Protein AF-A0A662XYK6-F1 (afdb_monomer_lite)

Foldseek 3Di:
DDDDDDDDDDDDDDDDDDDDDDDDDDDDDDDDDDDDDDDDDDDDDDDDDDDDDDDDDDDDDDPPPDPDDDDPPVVVVVVVVVVVVCQQVDPDFFDDDPPFDFDPFWFKKKKWFFKKFFQWDDCVLVVQQLAPVPDPPDPPDDPPPGWWKWKWKKKWKAQLVVRDTGTHIDIADIHTDDNVQWDWDADPPPRDTITTRGMGGRRGMDMDIGRGQGQSMKMKMWIWMFTADPVPRDGPDIDTRFIDIHSQRHPVVVPPVPPDPDPPVPPQFDKDFTAPDDPSCSSVDHPVCRNVGHTDVPIMITMHMDTDD

Structure (mmCIF, N/CA/C/O backbone):
data_AF-A0A662XYK6-F1
#
_entry.id   AF-A0A662XYK6-F1
#
loop_
_atom_site.group_PDB
_atom_site.id
_atom_site.type_symbol
_atom_site.label_atom_id
_atom_site.label_alt_id
_atom_site.label_comp_id
_atom_site.label_asym_id
_atom_site.label_entity_id
_atom_site.label_seq_id
_atom_site.pdbx_PDB_ins_code
_atom_site.Cartn_x
_atom_site.Cartn_y
_atom_site.Cartn_z
_atom_site.occupancy
_atom_site.B_iso_or_equiv
_atom_site.auth_seq_id
_atom_site.auth_comp_id
_atom_site.auth_asym_id
_atom_site.auth_atom_id
_atom_site.pdbx_PDB_model_num
ATOM 1 N N . MET A 1 1 ? 38.993 31.762 -42.362 1.00 38.59 1 MET A N 1
ATOM 2 C CA . MET A 1 1 ? 39.995 32.115 -41.329 1.00 38.59 1 MET A CA 1
ATOM 3 C C . MET A 1 1 ? 39.682 31.238 -40.122 1.00 38.59 1 MET A C 1
ATOM 5 O O . MET A 1 1 ? 38.634 31.439 -39.538 1.00 38.59 1 MET A O 1
ATOM 9 N N . VAL A 1 2 ? 40.316 30.077 -39.896 1.00 29.00 2 VAL A N 1
ATOM 10 C CA . VAL A 1 2 ? 41.714 29.859 -39.438 1.00 29.00 2 VAL A CA 1
ATOM 11 C C . VAL A 1 2 ? 42.017 30.821 -38.277 1.00 29.00 2 VAL A C 1
ATOM 13 O O . VAL A 1 2 ? 42.002 32.021 -38.507 1.00 29.00 2 VAL A O 1
ATOM 16 N N . ALA A 1 3 ? 42.184 30.378 -37.025 1.00 32.66 3 ALA A N 1
ATOM 17 C CA . ALA A 1 3 ? 43.274 29.502 -36.597 1.00 32.66 3 ALA A CA 1
ATOM 18 C C . ALA A 1 3 ? 42.970 28.590 -35.383 1.00 32.66 3 ALA A C 1
ATOM 20 O O . ALA A 1 3 ? 42.232 28.939 -34.467 1.00 32.66 3 ALA A O 1
ATOM 21 N N . ARG A 1 4 ? 43.633 27.424 -35.418 1.00 35.16 4 ARG A N 1
ATOM 22 C CA . ARG A 1 4 ? 43.926 26.465 -34.337 1.00 35.16 4 ARG A CA 1
ATOM 23 C C . ARG A 1 4 ? 45.028 26.985 -33.407 1.00 35.16 4 ARG A C 1
ATOM 25 O O . ARG A 1 4 ? 45.896 27.706 -33.886 1.00 35.16 4 ARG A O 1
ATOM 32 N N . SER A 1 5 ? 45.077 26.464 -32.175 1.00 35.66 5 SER A N 1
ATOM 33 C CA . SER A 1 5 ? 46.264 26.062 -31.369 1.00 35.66 5 SER A CA 1
ATOM 34 C C . SER A 1 5 ? 45.720 25.463 -30.049 1.00 35.66 5 SER A C 1
ATOM 36 O O . SER A 1 5 ? 44.842 26.082 -29.469 1.00 35.66 5 SER A O 1
ATOM 38 N N . GLY A 1 6 ? 46.059 24.292 -29.495 1.00 30.84 6 GLY A N 1
ATOM 39 C CA . GLY A 1 6 ? 47.106 23.299 -29.746 1.00 30.84 6 GLY A CA 1
ATOM 40 C C . GLY A 1 6 ? 48.006 23.124 -28.505 1.00 30.84 6 GLY A C 1
ATOM 41 O O . GLY A 1 6 ? 48.837 23.992 -28.294 1.00 30.84 6 GLY A O 1
ATOM 42 N N . SER A 1 7 ? 47.835 22.041 -27.718 1.00 31.70 7 SER A N 1
ATOM 43 C CA . SER A 1 7 ? 48.849 21.317 -26.886 1.00 31.70 7 SER A CA 1
ATOM 44 C C . SER A 1 7 ? 48.123 20.200 -26.088 1.00 31.70 7 SER A C 1
ATOM 46 O O . SER A 1 7 ? 47.206 20.529 -25.345 1.00 31.70 7 SER A O 1
ATOM 48 N N . LEU A 1 8 ? 48.264 18.876 -26.310 1.00 31.80 8 LEU A N 1
ATOM 49 C CA . LEU A 1 8 ? 49.386 17.937 -26.034 1.00 31.80 8 LEU A CA 1
ATOM 50 C C . LEU A 1 8 ? 49.949 18.080 -24.607 1.00 31.80 8 LEU A C 1
ATOM 52 O O . LEU A 1 8 ? 50.209 19.201 -24.193 1.00 31.80 8 LEU A O 1
ATOM 56 N N . ALA A 1 9 ? 50.308 17.066 -23.818 1.00 32.94 9 ALA A N 1
ATOM 57 C CA . ALA A 1 9 ? 50.071 15.624 -23.658 1.00 32.94 9 ALA A CA 1
ATOM 58 C C . ALA A 1 9 ? 50.922 15.256 -22.414 1.00 32.94 9 ALA A C 1
ATOM 60 O O . ALA A 1 9 ? 52.013 15.804 -22.280 1.00 32.94 9 ALA A O 1
ATOM 61 N N . SER A 1 10 ? 50.496 14.348 -21.528 1.00 32.09 10 SER A N 1
ATOM 62 C CA . SER A 1 10 ? 51.434 13.566 -20.695 1.00 32.09 10 SER A CA 1
ATOM 63 C C . SER A 1 10 ? 50.718 12.417 -19.986 1.00 32.09 10 SER A C 1
ATOM 65 O O . SER A 1 10 ? 50.076 12.592 -18.956 1.00 32.09 10 SER A O 1
ATOM 67 N N . SER A 1 11 ? 50.906 11.230 -20.544 1.00 35.84 11 SER A N 1
ATOM 68 C CA . SER A 1 11 ? 50.762 9.914 -19.927 1.00 35.84 11 SER A CA 1
ATOM 69 C C . SER A 1 11 ? 51.775 9.692 -18.797 1.00 35.84 11 SER A C 1
ATOM 71 O O . SER A 1 11 ? 52.948 10.027 -18.973 1.00 35.84 11 SER A O 1
ATOM 73 N N . ARG A 1 12 ? 51.369 9.010 -17.718 1.00 35.97 12 ARG A N 1
ATOM 74 C CA . ARG A 1 12 ? 52.208 8.034 -17.000 1.00 35.97 12 ARG A CA 1
ATOM 75 C C . ARG A 1 12 ? 51.337 6.896 -16.467 1.00 35.97 12 ARG A C 1
ATOM 77 O O . ARG A 1 12 ? 50.486 7.114 -15.612 1.00 35.97 12 ARG A O 1
ATOM 84 N N . ASP A 1 13 ? 51.596 5.721 -17.026 1.00 33.25 13 ASP A N 1
ATOM 85 C CA . ASP A 1 13 ? 51.203 4.396 -16.553 1.00 33.25 13 ASP A CA 1
ATOM 86 C C . ASP A 1 13 ? 52.031 3.938 -15.338 1.00 33.25 13 ASP A C 1
ATOM 88 O O . ASP A 1 13 ? 52.988 4.607 -14.941 1.00 33.25 13 ASP A O 1
ATOM 92 N N . VAL A 1 14 ? 51.664 2.730 -14.878 1.00 34.91 14 VAL A N 1
ATOM 93 C CA . VAL A 1 14 ? 52.258 1.778 -13.914 1.00 34.91 14 VAL A CA 1
ATOM 94 C C . VAL A 1 14 ? 52.096 2.129 -12.427 1.00 34.91 14 VAL A C 1
ATOM 96 O O . VAL A 1 14 ? 52.635 3.101 -11.920 1.00 34.91 14 VAL A O 1
ATOM 99 N N . SER A 1 15 ? 51.399 1.316 -11.622 1.00 32.88 15 SER A N 1
ATOM 100 C CA . SER A 1 15 ? 51.735 -0.098 -11.411 1.00 32.88 15 SER A CA 1
ATOM 101 C C . SER A 1 15 ? 50.551 -0.956 -10.948 1.00 32.88 15 SER A C 1
ATOM 103 O O . SER A 1 15 ? 49.748 -0.564 -10.107 1.00 32.88 15 SER A O 1
ATOM 105 N N . SER A 1 16 ? 50.545 -2.164 -11.494 1.00 32.50 16 SER A N 1
ATOM 106 C CA . SER A 1 16 ? 49.884 -3.398 -11.083 1.00 32.50 16 SER A CA 1
ATOM 107 C C . SER A 1 16 ? 50.145 -3.808 -9.630 1.00 32.50 16 SER A C 1
ATOM 109 O O . SER A 1 16 ? 51.297 -3.801 -9.199 1.00 32.50 16 SER A O 1
ATOM 111 N N . LEU A 1 17 ? 49.112 -4.320 -8.957 1.00 31.98 17 LEU A N 1
ATOM 112 C CA . LEU A 1 17 ? 49.239 -5.389 -7.964 1.00 31.98 17 LEU A CA 1
ATOM 113 C C . LEU A 1 17 ? 48.109 -6.397 -8.192 1.00 31.98 17 LEU A C 1
ATOM 115 O O . LEU A 1 17 ? 46.945 -6.133 -7.899 1.00 31.98 17 LEU A O 1
ATOM 119 N N . SER A 1 18 ? 48.492 -7.532 -8.766 1.00 33.62 18 SER A N 1
ATOM 120 C CA . SER A 1 18 ? 47.781 -8.796 -8.641 1.00 33.62 18 SER A CA 1
ATOM 121 C C . SER A 1 18 ? 48.236 -9.439 -7.337 1.00 33.62 18 SER A C 1
ATOM 123 O O . SER A 1 18 ? 49.438 -9.465 -7.095 1.00 33.62 18 SER A O 1
ATOM 125 N N . ASP A 1 19 ? 47.314 -10.001 -6.562 1.00 31.91 19 ASP A N 1
ATOM 126 C CA . ASP A 1 19 ? 47.591 -11.225 -5.816 1.00 31.91 19 ASP A CA 1
ATOM 127 C C . ASP A 1 19 ? 46.314 -12.065 -5.692 1.00 31.91 19 ASP A C 1
ATOM 129 O O . ASP A 1 19 ? 45.233 -11.582 -5.349 1.00 31.91 19 ASP A O 1
ATOM 133 N N . SER A 1 20 ? 46.502 -13.323 -6.080 1.00 36.28 20 SER A N 1
ATOM 134 C CA . SER A 1 20 ? 45.649 -14.505 -5.958 1.00 36.28 20 SER A CA 1
ATOM 135 C C . SER A 1 20 ? 45.378 -14.810 -4.470 1.00 36.28 20 SER A C 1
ATOM 137 O O . SER A 1 20 ? 46.098 -14.330 -3.607 1.00 36.28 20 SER A O 1
ATOM 139 N N . GLU A 1 21 ? 44.325 -15.509 -4.051 1.00 31.98 21 GLU A N 1
ATOM 140 C CA . GLU A 1 21 ? 44.115 -16.967 -4.098 1.00 31.98 21 GLU A CA 1
ATOM 141 C C . GLU A 1 21 ? 42.652 -17.202 -3.647 1.00 31.98 21 GLU A C 1
ATOM 143 O O . GLU A 1 21 ? 42.199 -16.634 -2.657 1.00 31.98 21 GLU A O 1
ATOM 148 N N . SER A 1 22 ? 41.774 -17.779 -4.470 1.00 33.75 22 SER A N 1
ATOM 149 C CA . SER A 1 22 ? 41.389 -19.201 -4.462 1.00 33.75 22 SER A CA 1
ATOM 150 C C . SER A 1 22 ? 41.177 -19.820 -3.076 1.00 33.75 22 SER A C 1
ATOM 152 O O . SER A 1 22 ? 42.138 -20.260 -2.458 1.00 33.75 22 SER A O 1
ATOM 154 N N . ASP A 1 23 ? 39.909 -20.008 -2.683 1.00 32.50 23 ASP A N 1
ATOM 155 C CA . ASP A 1 23 ? 39.541 -21.229 -1.966 1.00 32.50 23 ASP A CA 1
ATOM 156 C C . ASP A 1 23 ? 38.095 -21.703 -2.233 1.00 32.50 23 ASP A C 1
ATOM 158 O O . ASP A 1 23 ? 37.106 -21.028 -1.952 1.00 32.50 23 ASP A O 1
ATOM 162 N N . SER A 1 24 ? 38.056 -22.876 -2.870 1.00 39.97 24 SER A N 1
ATOM 163 C CA . SER A 1 24 ? 37.162 -24.027 -2.687 1.00 39.97 24 SER A CA 1
ATOM 164 C C . SER A 1 24 ? 35.639 -23.845 -2.505 1.00 39.97 24 SER A C 1
ATOM 166 O O . SER A 1 24 ? 35.095 -23.598 -1.432 1.00 39.97 24 SER A O 1
ATOM 168 N N . ALA A 1 25 ? 34.926 -24.184 -3.584 1.00 34.78 25 ALA A N 1
ATOM 169 C CA . ALA A 1 25 ? 33.541 -24.640 -3.575 1.00 34.78 25 ALA A CA 1
ATOM 170 C C . ALA A 1 25 ? 33.432 -26.103 -3.107 1.00 34.78 25 ALA A C 1
ATOM 172 O O . ALA A 1 25 ? 34.216 -26.934 -3.557 1.00 34.78 25 ALA A O 1
ATOM 173 N N . SER A 1 26 ? 32.394 -26.430 -2.326 1.00 36.69 26 SER A N 1
ATOM 174 C CA . SER A 1 26 ? 31.600 -27.664 -2.491 1.00 36.69 26 SER A CA 1
ATOM 175 C C . SER A 1 26 ? 30.488 -27.770 -1.439 1.00 36.69 26 SER A C 1
ATOM 177 O O . SER A 1 26 ? 30.754 -28.043 -0.271 1.00 36.69 26 SER A O 1
ATOM 179 N N . ALA A 1 27 ? 29.232 -27.639 -1.866 1.00 36.91 27 ALA A N 1
ATOM 180 C CA . ALA A 1 27 ? 28.090 -28.262 -1.200 1.00 36.91 27 ALA A CA 1
ATOM 181 C C . ALA A 1 27 ? 27.115 -28.729 -2.286 1.00 36.91 27 ALA A C 1
ATOM 183 O O . ALA A 1 27 ? 26.365 -27.943 -2.861 1.00 36.91 27 ALA A O 1
ATOM 184 N N . SER A 1 28 ? 27.201 -30.013 -2.619 1.00 37.34 28 SER A N 1
ATOM 185 C CA . SER A 1 28 ? 26.368 -30.677 -3.612 1.00 37.34 28 SER A CA 1
ATOM 186 C C . SER A 1 28 ? 25.136 -31.320 -2.969 1.00 37.34 28 SER A C 1
ATOM 188 O O . SER A 1 28 ? 25.237 -32.026 -1.970 1.00 37.34 28 SER A O 1
ATOM 190 N N . SER A 1 29 ? 23.996 -31.092 -3.627 1.00 36.84 29 SER A N 1
ATOM 191 C CA . SER A 1 29 ? 22.907 -32.042 -3.904 1.00 36.84 29 SER A CA 1
ATOM 192 C C . SER A 1 29 ? 22.303 -32.860 -2.752 1.00 36.84 29 SER A C 1
ATOM 194 O O . SER A 1 29 ? 22.835 -33.896 -2.357 1.00 36.84 29 SER A O 1
ATOM 196 N N . ALA A 1 30 ? 21.076 -32.499 -2.369 1.00 33.75 30 ALA A N 1
ATOM 197 C CA . ALA A 1 30 ? 20.084 -33.457 -1.889 1.00 33.75 30 ALA A CA 1
ATOM 198 C C . ALA A 1 30 ? 19.216 -33.891 -3.081 1.00 33.75 30 ALA A C 1
ATOM 200 O O . ALA A 1 30 ? 18.376 -33.128 -3.556 1.00 33.75 30 ALA A O 1
ATOM 201 N N . SER A 1 31 ? 19.448 -35.102 -3.585 1.00 37.16 31 SER A N 1
ATOM 202 C CA . SER A 1 31 ? 18.553 -35.795 -4.509 1.00 37.16 31 SER A CA 1
ATOM 203 C C . SER A 1 31 ? 17.652 -36.745 -3.721 1.00 37.16 31 SER A C 1
ATOM 205 O O . SER A 1 31 ? 18.101 -37.529 -2.886 1.00 37.16 31 SER A O 1
ATOM 207 N N . SER A 1 32 ? 16.354 -36.641 -3.978 1.00 37.81 32 SER A N 1
ATOM 208 C CA . SER A 1 32 ? 15.304 -37.519 -3.480 1.00 37.81 32 SER A CA 1
ATOM 209 C C . SER A 1 32 ? 14.980 -38.581 -4.532 1.00 37.81 32 SER A C 1
ATOM 211 O O . SER A 1 32 ? 14.781 -38.273 -5.704 1.00 37.81 32 SER A O 1
ATOM 213 N N . SER A 1 33 ? 14.929 -39.848 -4.127 1.00 36.22 33 SER A N 1
ATOM 214 C CA . SER A 1 33 ? 14.146 -40.910 -4.782 1.00 36.22 33 SER A CA 1
ATOM 215 C C . SER A 1 33 ? 14.249 -42.206 -3.976 1.00 36.22 33 SER A C 1
ATOM 217 O O . SER A 1 33 ? 15.307 -42.532 -3.448 1.00 36.22 33 SER A O 1
ATOM 219 N N . GLY A 1 34 ? 13.137 -42.940 -3.891 1.00 32.38 34 GLY A N 1
ATOM 220 C CA . GLY A 1 34 ? 13.105 -44.302 -3.354 1.00 32.38 34 GLY A CA 1
ATOM 221 C C . GLY A 1 34 ? 11.877 -44.591 -2.501 1.00 32.38 34 GLY A C 1
ATOM 222 O O . GLY A 1 34 ? 11.923 -44.477 -1.281 1.00 32.38 34 GLY A O 1
ATOM 223 N N . ALA A 1 35 ? 10.781 -44.959 -3.161 1.00 35.31 35 ALA A N 1
ATOM 224 C CA . ALA A 1 35 ? 9.653 -45.653 -2.552 1.00 35.31 35 ALA A CA 1
ATOM 225 C C . ALA A 1 35 ? 10.066 -47.069 -2.097 1.00 35.31 35 ALA A C 1
ATOM 227 O O . ALA A 1 35 ? 10.962 -47.647 -2.701 1.00 35.31 35 ALA A O 1
ATOM 228 N N . GLU A 1 36 ? 9.402 -47.632 -1.082 1.00 35.34 36 GLU A N 1
ATOM 229 C CA . GLU A 1 36 ? 8.596 -48.862 -1.203 1.00 35.34 36 GLU A CA 1
ATOM 230 C C . GLU A 1 36 ? 7.991 -49.320 0.140 1.00 35.34 36 GLU A C 1
ATOM 232 O O . GLU A 1 36 ? 8.399 -48.933 1.233 1.00 35.34 36 GLU A O 1
ATOM 237 N N . LEU A 1 37 ? 6.922 -50.097 -0.018 1.00 37.06 37 LEU A N 1
ATOM 238 C CA . LEU A 1 37 ? 5.942 -50.601 0.938 1.00 37.06 37 LEU A CA 1
ATOM 239 C C . LEU A 1 37 ? 6.512 -51.659 1.899 1.00 37.06 37 LEU A C 1
ATOM 241 O O . LEU A 1 37 ? 7.337 -52.467 1.487 1.00 37.06 37 LEU A O 1
ATOM 245 N N . SER A 1 38 ? 5.949 -51.772 3.112 1.00 34.31 38 SER A N 1
ATOM 246 C CA . SER A 1 38 ? 5.386 -53.042 3.623 1.00 34.31 38 SER A CA 1
ATOM 247 C C . SER A 1 38 ? 4.743 -52.920 5.011 1.00 34.31 38 SER A C 1
ATOM 249 O O . SER A 1 38 ? 5.210 -52.227 5.909 1.00 34.31 38 SER A O 1
ATOM 251 N N . SER A 1 39 ? 3.635 -53.643 5.128 1.00 34.16 39 SER A N 1
ATOM 252 C CA . SER A 1 39 ? 2.773 -53.939 6.272 1.00 34.16 39 SER A CA 1
ATOM 253 C C . SER A 1 39 ? 3.437 -54.733 7.404 1.00 34.16 39 SER A C 1
ATOM 255 O O . SER A 1 39 ? 4.317 -55.546 7.140 1.00 34.16 39 SER A O 1
ATOM 257 N N . GLY A 1 40 ? 2.884 -54.644 8.621 1.00 29.61 40 GLY A N 1
ATOM 258 C CA . GLY A 1 40 ? 3.052 -55.689 9.640 1.00 29.61 40 GLY A CA 1
ATOM 259 C C . GLY A 1 40 ? 2.777 -55.232 11.071 1.00 29.61 40 GLY A C 1
ATOM 260 O O . GLY A 1 40 ? 3.566 -54.501 11.656 1.00 29.61 40 GLY A O 1
ATOM 261 N N . SER A 1 41 ? 1.649 -55.675 11.619 1.00 36.12 41 SER A N 1
ATOM 262 C CA . SER A 1 41 ? 1.242 -55.596 13.023 1.00 36.12 41 SER A CA 1
ATOM 263 C C . SER A 1 41 ? 2.140 -56.429 13.948 1.00 36.12 41 SER A C 1
ATOM 265 O O . SER A 1 41 ? 2.579 -57.500 13.550 1.00 36.12 41 SER A O 1
ATOM 267 N N . ASP A 1 42 ? 2.370 -55.965 15.184 1.00 32.19 42 ASP A N 1
ATOM 268 C CA . ASP A 1 42 ? 1.996 -56.690 16.416 1.00 32.19 42 ASP A CA 1
ATOM 269 C C . ASP A 1 42 ? 2.533 -56.009 17.695 1.00 32.19 42 ASP A C 1
ATOM 271 O O . ASP A 1 42 ? 3.681 -55.588 17.804 1.00 32.19 42 ASP A O 1
ATOM 275 N N . SER A 1 43 ? 1.645 -55.906 18.685 1.00 39.09 43 SER A N 1
ATOM 276 C CA . SER A 1 43 ? 1.910 -55.693 20.122 1.00 39.09 43 SER A CA 1
ATOM 277 C C . SER A 1 43 ? 1.947 -57.077 20.811 1.00 39.09 43 SER A C 1
ATOM 279 O O . SER A 1 43 ? 1.337 -57.980 20.238 1.00 39.09 43 SER A O 1
ATOM 281 N N . PRO A 1 44 ? 2.531 -57.308 22.021 1.00 46.47 44 PRO A N 1
ATOM 282 C CA . PRO A 1 44 ? 2.358 -56.477 23.226 1.00 46.47 44 PRO A CA 1
ATOM 283 C C . PRO A 1 44 ? 3.538 -56.410 24.246 1.00 46.47 44 PRO A C 1
ATOM 285 O O . PRO A 1 44 ? 4.585 -57.031 24.104 1.00 46.47 44 PRO A O 1
ATOM 288 N N . ALA A 1 45 ? 3.314 -55.603 25.297 1.00 36.94 45 ALA A N 1
ATOM 289 C CA . ALA A 1 45 ? 4.108 -55.304 26.515 1.00 36.94 45 ALA A CA 1
ATOM 290 C C . ALA A 1 45 ? 4.388 -56.549 27.432 1.00 36.94 45 ALA A C 1
ATOM 292 O O . ALA A 1 45 ? 3.909 -57.617 27.056 1.00 36.94 45 ALA A O 1
ATOM 293 N N . PRO A 1 46 ? 5.021 -56.497 28.656 1.00 52.84 46 PRO A N 1
ATOM 294 C CA . PRO A 1 46 ? 5.288 -55.343 29.552 1.00 52.84 46 PRO A CA 1
ATOM 295 C C . PRO A 1 46 ? 6.551 -55.377 30.490 1.00 52.84 46 PRO A C 1
ATOM 297 O O . PRO A 1 46 ? 7.323 -56.328 30.527 1.00 52.84 46 PRO A O 1
ATOM 300 N N . ARG A 1 47 ? 6.620 -54.360 31.385 1.00 35.59 47 ARG A N 1
ATOM 301 C CA . ARG A 1 47 ? 7.191 -54.320 32.770 1.00 35.59 47 ARG A CA 1
ATOM 302 C C . ARG A 1 47 ? 8.716 -54.128 32.986 1.00 35.59 47 ARG A C 1
ATOM 304 O O . ARG A 1 47 ? 9.484 -55.064 32.829 1.00 35.59 47 ARG A O 1
ATOM 311 N N . ARG A 1 48 ? 9.107 -53.030 33.672 1.00 37.25 48 ARG A N 1
ATOM 312 C CA . ARG A 1 48 ? 9.494 -53.005 35.117 1.00 37.25 48 ARG A CA 1
ATOM 313 C C . ARG A 1 48 ? 9.939 -51.614 35.621 1.00 37.25 48 ARG A C 1
ATOM 315 O O . ARG A 1 48 ? 10.655 -50.880 34.958 1.00 37.25 48 ARG A O 1
ATOM 322 N N . LEU A 1 49 ? 9.519 -51.324 36.854 1.00 43.66 49 LEU A N 1
ATOM 323 C CA . LEU A 1 49 ? 9.881 -50.201 37.729 1.00 43.66 49 LEU A CA 1
ATOM 324 C C . LEU A 1 49 ? 11.310 -50.331 38.293 1.00 43.66 49 LEU A C 1
ATOM 326 O O . LEU A 1 49 ? 11.675 -51.434 38.702 1.00 43.66 49 LEU A O 1
ATOM 330 N N . ARG A 1 50 ? 12.021 -49.209 38.516 1.00 41.25 50 ARG A N 1
ATOM 331 C CA . ARG A 1 50 ? 12.639 -48.889 39.828 1.00 41.25 50 ARG A CA 1
ATOM 332 C C . ARG A 1 50 ? 13.224 -47.471 39.915 1.00 41.25 50 ARG A C 1
ATOM 334 O O . ARG A 1 50 ? 13.861 -46.975 38.999 1.00 41.25 50 ARG A O 1
ATOM 341 N N . ALA A 1 51 ? 12.995 -46.873 41.081 1.00 36.81 51 ALA A N 1
ATOM 342 C CA . ALA A 1 51 ? 13.421 -45.557 41.549 1.00 36.81 51 ALA A CA 1
ATOM 343 C C . ALA A 1 51 ? 14.877 -45.515 42.056 1.00 36.81 51 ALA A C 1
ATOM 345 O O . ALA A 1 51 ? 15.363 -46.548 42.516 1.00 36.81 51 ALA A O 1
ATOM 346 N N . ARG A 1 52 ? 15.492 -44.313 42.117 1.00 38.00 52 ARG A N 1
ATOM 347 C CA . ARG A 1 52 ? 16.043 -43.685 43.354 1.00 38.00 52 ARG A CA 1
ATOM 348 C C . ARG A 1 52 ? 16.918 -42.429 43.111 1.00 38.00 52 ARG A C 1
ATOM 350 O O . ARG A 1 52 ? 17.965 -42.507 42.490 1.00 38.00 52 ARG A O 1
ATOM 357 N N . SER A 1 53 ? 16.452 -41.309 43.677 1.00 35.25 53 SER A N 1
ATOM 358 C CA . SER A 1 53 ? 17.125 -40.315 44.554 1.00 35.25 53 SER A CA 1
ATOM 359 C C . SER A 1 53 ? 18.595 -39.855 44.358 1.00 35.25 53 SER A C 1
ATOM 361 O O . SER A 1 53 ? 19.523 -40.654 44.369 1.00 35.25 53 SER A O 1
ATOM 363 N N . ALA A 1 54 ? 18.731 -38.514 44.368 1.00 42.00 54 ALA A N 1
ATOM 364 C CA . ALA A 1 54 ? 19.884 -37.579 44.420 1.00 42.00 54 ALA A CA 1
ATOM 365 C C . ALA A 1 54 ? 20.962 -37.837 45.523 1.00 42.00 54 ALA A C 1
ATOM 367 O O . ALA A 1 54 ? 20.684 -38.652 46.405 1.00 42.00 54 ALA A O 1
ATOM 368 N N . PRO A 1 55 ? 22.150 -37.150 45.559 1.00 46.94 55 PRO A N 1
ATOM 369 C CA . PRO A 1 55 ? 22.256 -35.713 45.925 1.00 46.94 55 PRO A CA 1
ATOM 370 C C . PRO A 1 55 ? 23.420 -34.854 45.324 1.00 46.94 55 PRO A C 1
ATOM 372 O O . PRO A 1 55 ? 24.499 -35.329 44.993 1.00 46.94 55 PRO A O 1
ATOM 375 N N . ARG A 1 56 ? 23.165 -33.532 45.282 1.00 45.44 56 ARG A N 1
ATOM 376 C CA . ARG A 1 56 ? 24.033 -32.338 45.498 1.00 45.44 56 ARG A CA 1
ATOM 377 C C . ARG A 1 56 ? 25.574 -32.449 45.389 1.00 45.44 56 ARG A C 1
ATOM 379 O O . ARG A 1 56 ? 26.213 -33.057 46.242 1.00 45.44 56 ARG A O 1
ATOM 386 N N . ARG A 1 57 ? 26.166 -31.591 44.537 1.00 40.91 57 ARG A N 1
ATOM 387 C CA . ARG A 1 57 ? 27.433 -30.866 44.809 1.00 40.91 57 ARG A CA 1
ATOM 388 C C . ARG A 1 57 ? 27.583 -29.607 43.930 1.00 40.91 57 ARG A C 1
ATOM 390 O O . ARG A 1 57 ? 27.883 -29.692 42.749 1.00 40.91 57 ARG A O 1
ATOM 397 N N . THR A 1 58 ? 27.399 -28.431 44.531 1.00 46.88 58 THR A N 1
ATOM 398 C CA . THR A 1 58 ? 28.041 -27.163 44.121 1.00 46.88 58 THR A CA 1
ATOM 399 C C . THR A 1 58 ? 29.508 -27.207 44.566 1.00 46.88 58 THR A C 1
ATOM 401 O O . THR A 1 58 ? 29.760 -27.736 45.653 1.00 46.88 58 THR A O 1
ATOM 404 N N . PRO A 1 59 ? 30.480 -26.657 43.812 1.00 43.38 59 PRO A N 1
ATOM 405 C CA . PRO A 1 59 ? 30.797 -25.239 44.011 1.00 43.38 59 PRO A CA 1
ATOM 406 C C . PRO A 1 59 ? 31.375 -24.505 42.782 1.00 43.38 59 PRO A C 1
ATOM 408 O O . PRO A 1 59 ? 31.829 -25.101 41.812 1.00 43.38 59 PRO A O 1
ATOM 411 N N . ARG A 1 60 ? 31.502 -23.186 42.978 1.00 38.56 60 ARG A N 1
ATOM 412 C CA . ARG A 1 60 ? 32.609 -22.318 42.536 1.00 38.56 60 ARG A CA 1
ATOM 413 C C . ARG A 1 60 ? 32.240 -21.275 41.476 1.00 38.56 60 ARG A C 1
ATOM 415 O O . ARG A 1 60 ? 32.331 -21.484 40.273 1.00 38.56 60 ARG A O 1
ATOM 422 N N . ARG A 1 61 ? 31.913 -20.091 42.014 1.00 47.53 61 ARG A N 1
ATOM 423 C CA . ARG A 1 61 ? 32.059 -18.772 41.390 1.00 47.53 61 ARG A CA 1
ATOM 424 C C . ARG A 1 61 ? 33.291 -18.733 40.479 1.00 47.53 61 ARG A C 1
ATOM 426 O O . ARG A 1 61 ? 34.420 -18.831 40.961 1.00 47.53 61 ARG A O 1
ATOM 433 N N . ARG A 1 62 ? 33.063 -18.487 39.194 1.00 41.34 62 ARG A N 1
ATOM 434 C CA . ARG A 1 62 ? 33.963 -17.688 38.367 1.00 41.34 62 ARG A CA 1
ATOM 435 C C . ARG A 1 62 ? 33.181 -16.450 37.965 1.00 41.34 62 ARG A C 1
ATOM 437 O O . ARG A 1 62 ? 32.095 -16.564 37.407 1.00 41.34 62 ARG A O 1
ATOM 444 N N . ASN A 1 63 ? 33.731 -15.291 38.307 1.00 47.09 63 ASN A N 1
ATOM 445 C CA . ASN A 1 63 ? 33.344 -14.017 37.727 1.00 47.09 63 ASN A CA 1
ATOM 446 C C . ASN A 1 63 ? 33.609 -14.123 36.221 1.00 47.09 63 ASN A C 1
ATOM 448 O O . ASN A 1 63 ? 34.741 -13.944 35.779 1.00 47.09 63 ASN A O 1
ATOM 452 N N . ALA A 1 64 ? 32.593 -14.507 35.453 1.00 39.34 64 ALA A N 1
ATOM 453 C CA . ALA A 1 64 ? 32.592 -14.307 34.018 1.00 39.34 64 ALA A CA 1
ATOM 454 C C . ALA A 1 64 ? 32.121 -12.871 33.808 1.00 39.34 64 ALA A C 1
ATOM 456 O O . ALA A 1 64 ? 30.963 -12.538 34.059 1.00 39.34 64 ALA A O 1
ATOM 457 N N . LEU A 1 65 ? 33.083 -12.024 33.460 1.00 44.28 65 LEU A N 1
ATOM 458 C CA . LEU A 1 65 ? 32.864 -10.695 32.916 1.00 44.28 65 LEU A CA 1
ATOM 459 C C . LEU A 1 65 ? 31.721 -10.774 31.900 1.00 44.28 65 LEU A C 1
ATOM 461 O O . LEU A 1 65 ? 31.770 -11.580 30.970 1.00 44.28 65 LEU A O 1
ATOM 465 N N . LEU A 1 66 ? 30.683 -9.974 32.136 1.00 44.62 66 LEU A N 1
ATOM 466 C CA . LEU A 1 66 ? 29.619 -9.735 31.172 1.00 44.62 66 LEU A CA 1
ATOM 467 C C . LEU A 1 66 ? 30.275 -9.400 29.826 1.00 44.62 66 LEU A C 1
ATOM 469 O O . LEU A 1 66 ? 31.148 -8.527 29.804 1.00 44.62 66 LEU A O 1
ATOM 473 N N . PRO A 1 67 ? 29.901 -10.063 28.718 1.00 41.69 67 PRO A N 1
ATOM 474 C CA . PRO A 1 67 ? 30.322 -9.600 27.414 1.00 41.69 67 PRO A CA 1
ATOM 475 C C . PRO A 1 67 ? 29.764 -8.191 27.233 1.00 41.69 67 PRO A C 1
ATOM 477 O O . PRO A 1 67 ? 28.557 -7.960 27.317 1.00 41.69 67 PRO A O 1
ATOM 480 N N . THR A 1 68 ? 30.689 -7.253 27.054 1.00 41.91 68 THR A N 1
ATOM 481 C CA . THR A 1 68 ? 30.456 -5.867 26.676 1.00 41.91 68 THR A CA 1
ATOM 482 C C . THR A 1 68 ? 29.379 -5.816 25.599 1.00 41.91 68 THR A C 1
ATOM 484 O O . THR A 1 68 ? 29.543 -6.377 24.515 1.00 41.91 68 THR A O 1
ATOM 487 N N . SER A 1 69 ? 28.258 -5.179 25.931 1.00 48.69 69 SER A N 1
ATOM 488 C CA . SER A 1 69 ? 27.120 -4.970 25.045 1.00 48.69 69 SER A CA 1
ATOM 489 C C . SER A 1 69 ? 27.569 -4.266 23.766 1.00 48.69 69 SER A C 1
ATOM 491 O O . SER A 1 69 ? 27.839 -3.065 23.762 1.00 48.69 69 SER A O 1
ATOM 493 N N . THR A 1 70 ? 27.637 -5.028 22.683 1.00 47.66 70 THR A N 1
ATOM 494 C CA . THR A 1 70 ? 27.588 -4.537 21.304 1.00 47.66 70 THR A CA 1
ATOM 495 C C . THR A 1 70 ? 26.113 -4.334 20.912 1.00 47.66 70 THR A C 1
ATOM 497 O O . THR A 1 70 ? 25.223 -4.924 21.532 1.00 47.66 70 THR A O 1
ATOM 500 N N . PRO A 1 71 ? 25.797 -3.416 19.984 1.00 44.72 71 PRO A N 1
ATOM 501 C CA . PRO A 1 71 ? 24.514 -2.714 19.982 1.00 44.72 71 PRO A CA 1
ATOM 502 C C . PRO A 1 71 ? 23.344 -3.606 19.533 1.00 44.72 71 PRO A C 1
ATOM 504 O O . PRO A 1 71 ? 23.312 -4.086 18.405 1.00 44.72 71 PRO A O 1
ATOM 507 N N . LEU A 1 72 ? 22.325 -3.741 20.392 1.00 50.50 72 LEU A N 1
ATOM 508 C CA . LEU A 1 72 ? 21.043 -4.439 20.160 1.00 50.50 72 LEU A CA 1
ATOM 509 C C . LEU A 1 72 ? 20.144 -3.827 19.058 1.00 50.50 72 LEU A C 1
ATOM 511 O O . LEU A 1 72 ? 18.992 -4.229 18.903 1.00 50.50 72 LEU A O 1
ATOM 515 N N . SER A 1 73 ? 20.627 -2.841 18.303 1.00 54.34 73 SER A N 1
ATOM 516 C CA . SER A 1 73 ? 19.774 -2.024 17.432 1.00 54.34 73 SER A CA 1
ATOM 517 C C . SER A 1 73 ? 19.276 -2.785 16.191 1.00 54.34 73 SER A C 1
ATOM 519 O O . SER A 1 73 ? 18.112 -2.680 15.812 1.00 54.34 73 SER A O 1
ATOM 521 N N . THR A 1 74 ? 20.106 -3.646 15.594 1.00 54.78 74 THR A N 1
ATOM 522 C CA . THR A 1 74 ? 19.765 -4.316 14.324 1.00 54.78 74 THR A CA 1
ATOM 523 C C . THR A 1 74 ? 18.905 -5.575 14.489 1.00 54.78 74 THR A C 1
ATOM 525 O O . THR A 1 74 ? 18.193 -5.959 13.556 1.00 54.78 74 THR A O 1
ATOM 528 N N . SER A 1 75 ? 18.918 -6.221 15.664 1.00 62.31 75 SER A N 1
ATOM 529 C CA . SER A 1 75 ? 18.200 -7.487 15.904 1.00 62.31 75 SER A CA 1
ATOM 530 C C . SER A 1 75 ? 16.693 -7.295 16.099 1.00 62.31 75 SER A C 1
ATOM 532 O O . SER A 1 75 ? 15.888 -8.103 15.630 1.00 62.31 75 SER A O 1
ATOM 534 N N . LEU A 1 76 ? 16.288 -6.196 16.742 1.00 68.38 76 LEU A N 1
ATOM 535 C CA . LEU A 1 76 ? 14.877 -5.837 16.888 1.00 68.38 76 LEU A CA 1
ATOM 536 C C . LEU A 1 76 ? 14.275 -5.401 15.553 1.00 68.38 76 LEU A C 1
ATOM 538 O O . LEU A 1 76 ? 13.158 -5.803 15.232 1.00 68.38 76 LEU A O 1
ATOM 542 N N . TRP A 1 77 ? 15.034 -4.644 14.758 1.00 65.25 77 TRP A N 1
ATOM 543 C CA . TRP A 1 77 ? 14.630 -4.217 13.421 1.00 65.25 77 TRP A CA 1
ATOM 544 C C . TRP A 1 77 ? 14.374 -5.405 12.491 1.00 65.25 77 TRP A C 1
ATOM 546 O O . TRP A 1 77 ? 13.273 -5.569 11.977 1.00 65.25 77 TRP A O 1
ATOM 556 N N . THR A 1 78 ? 15.347 -6.309 12.363 1.00 71.19 78 THR A N 1
ATOM 557 C CA . THR A 1 78 ? 15.198 -7.526 11.545 1.00 71.19 78 THR A CA 1
ATOM 558 C C . THR A 1 78 ? 14.071 -8.442 12.028 1.00 71.19 78 THR A C 1
ATOM 560 O O . THR A 1 78 ? 13.439 -9.123 11.221 1.00 71.19 78 THR A O 1
ATOM 563 N N . THR A 1 79 ? 13.774 -8.453 13.329 1.00 76.94 79 THR A N 1
ATOM 564 C CA . THR A 1 79 ? 12.626 -9.194 13.871 1.00 76.94 79 THR A CA 1
ATOM 565 C C . THR A 1 79 ? 11.296 -8.546 13.482 1.00 76.94 79 THR A C 1
ATOM 567 O O . THR A 1 79 ? 10.386 -9.254 13.052 1.00 76.94 79 THR A O 1
ATOM 570 N N . ARG A 1 80 ? 11.177 -7.217 13.593 1.00 79.44 80 ARG A N 1
ATOM 571 C CA . ARG A 1 80 ? 9.981 -6.468 13.169 1.00 79.44 80 ARG A CA 1
ATOM 572 C C . ARG A 1 80 ? 9.738 -6.601 11.671 1.00 79.44 80 ARG A C 1
ATOM 574 O O . ARG A 1 80 ? 8.605 -6.817 11.258 1.00 79.44 80 ARG A O 1
ATOM 581 N N . GLU A 1 81 ? 10.805 -6.583 10.883 1.00 72.69 81 GLU A N 1
ATOM 582 C CA . GLU A 1 81 ? 10.755 -6.770 9.436 1.00 72.69 81 GLU A CA 1
ATOM 583 C C . GLU A 1 81 ? 10.149 -8.125 9.062 1.00 72.69 81 GLU A C 1
ATOM 585 O O . GLU A 1 81 ? 9.164 -8.207 8.330 1.00 72.69 81 GLU A O 1
ATOM 590 N N . LYS A 1 82 ? 10.660 -9.201 9.670 1.00 78.31 82 LYS A N 1
ATOM 591 C CA . LYS A 1 82 ? 10.098 -10.546 9.494 1.00 78.31 82 LYS A CA 1
ATOM 592 C C . LYS A 1 82 ? 8.640 -10.626 9.940 1.00 78.31 82 LYS A C 1
ATOM 594 O O . LYS A 1 82 ? 7.864 -11.371 9.350 1.00 78.31 82 LYS A O 1
ATOM 599 N N . GLN A 1 83 ? 8.261 -9.893 10.985 1.00 74.75 83 GLN A N 1
ATOM 600 C CA . GLN A 1 83 ? 6.875 -9.840 11.449 1.00 74.75 83 GLN A CA 1
ATOM 601 C C . GLN A 1 83 ? 5.962 -9.106 10.468 1.00 74.75 83 GLN A C 1
ATOM 603 O O . GLN A 1 83 ? 4.839 -9.557 10.269 1.00 74.75 83 GLN A O 1
ATOM 608 N N . PHE A 1 84 ? 6.425 -8.022 9.846 1.00 76.38 84 PHE A N 1
ATOM 609 C CA . PHE A 1 84 ? 5.654 -7.289 8.846 1.00 76.38 84 PHE A CA 1
ATOM 610 C C . PHE A 1 84 ? 5.479 -8.083 7.556 1.00 76.38 84 PHE A C 1
ATOM 612 O O . PHE A 1 84 ? 4.359 -8.197 7.066 1.00 76.38 84 PHE A O 1
ATOM 619 N N . GLU A 1 85 ? 6.539 -8.720 7.061 1.00 79.69 85 GLU A N 1
ATOM 620 C CA . GLU A 1 85 ? 6.420 -9.593 5.891 1.00 79.69 85 GLU A CA 1
ATOM 621 C C . GLU A 1 85 ? 5.524 -10.799 6.185 1.00 79.69 85 GLU A C 1
ATOM 623 O O . GLU A 1 85 ? 4.638 -11.132 5.398 1.00 79.69 85 GLU A O 1
ATOM 628 N N . LYS A 1 86 ? 5.650 -11.395 7.379 1.00 75.06 86 LYS A N 1
ATOM 629 C CA . LYS A 1 86 ? 4.716 -12.432 7.826 1.00 75.06 86 LYS A CA 1
ATOM 630 C C . LYS A 1 86 ? 3.286 -11.908 7.890 1.00 75.06 86 LYS A C 1
ATOM 632 O O . LYS A 1 86 ? 2.389 -12.632 7.496 1.00 75.06 86 LYS A O 1
ATOM 637 N N . PHE A 1 87 ? 3.062 -10.693 8.382 1.00 73.94 87 PHE A N 1
ATOM 638 C CA . PHE A 1 87 ? 1.740 -10.072 8.437 1.00 73.94 87 PHE A CA 1
ATOM 639 C C . PHE A 1 87 ? 1.131 -9.894 7.039 1.00 73.94 87 PHE A C 1
ATOM 641 O O . PHE A 1 87 ? -0.011 -10.293 6.846 1.00 73.94 87 PHE A O 1
ATOM 648 N N . ARG A 1 88 ? 1.901 -9.410 6.054 1.00 77.62 88 ARG A N 1
ATOM 649 C CA . ARG A 1 88 ? 1.438 -9.266 4.660 1.00 77.62 88 ARG A CA 1
ATOM 650 C C . ARG A 1 88 ? 1.125 -10.599 3.993 1.00 77.62 88 ARG A C 1
ATOM 652 O O . ARG A 1 88 ? 0.156 -10.697 3.251 1.00 77.62 88 ARG A O 1
ATOM 659 N N . ALA A 1 89 ? 1.973 -11.600 4.219 1.00 72.50 89 ALA A N 1
ATOM 660 C CA . ALA A 1 89 ? 1.840 -12.919 3.605 1.00 72.50 89 ALA A CA 1
ATOM 661 C C . ALA A 1 89 ? 0.811 -13.812 4.320 1.00 72.50 89 ALA A C 1
ATOM 663 O O . ALA A 1 89 ? 0.384 -14.839 3.793 1.00 72.50 89 ALA A O 1
ATOM 664 N N . SER A 1 90 ? 0.441 -13.457 5.547 1.00 65.94 90 SER A N 1
ATOM 665 C CA . SER A 1 90 ? -0.455 -14.235 6.384 1.00 65.94 90 SER A CA 1
ATOM 666 C C . SER A 1 90 ? -1.906 -13.915 6.049 1.00 65.94 90 SER A C 1
ATOM 668 O O . SER A 1 90 ? -2.358 -12.791 6.221 1.00 65.94 90 SER A O 1
ATOM 670 N N . LEU A 1 91 ? -2.685 -14.943 5.703 1.00 64.75 91 LEU A N 1
ATOM 671 C CA . LEU A 1 91 ? -4.154 -14.863 5.667 1.00 64.75 91 LEU A CA 1
ATOM 672 C C . LEU A 1 91 ? -4.779 -14.693 7.071 1.00 64.75 91 LEU A C 1
ATOM 674 O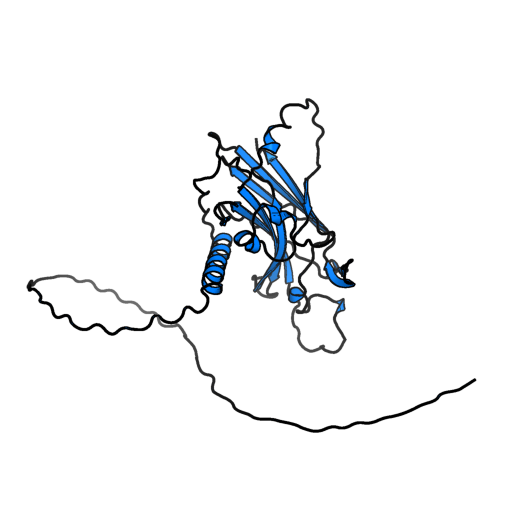 O . LEU A 1 91 ? -6.000 -14.698 7.215 1.00 64.75 91 LEU A O 1
ATOM 678 N N . LEU A 1 92 ? -3.958 -14.605 8.125 1.00 67.31 92 LEU A N 1
ATOM 679 C CA . LEU A 1 92 ? -4.401 -14.399 9.502 1.00 67.31 92 LEU A CA 1
ATOM 680 C C . LEU A 1 92 ? -4.556 -12.909 9.801 1.00 67.31 92 LEU A C 1
ATOM 682 O O . LEU A 1 92 ? -3.570 -12.168 9.801 1.00 67.31 92 LEU A O 1
ATOM 686 N N . ALA A 1 93 ? -5.775 -12.531 10.180 1.00 79.25 93 ALA A N 1
ATOM 687 C CA . ALA A 1 93 ? -6.072 -11.227 10.743 1.00 79.25 93 ALA A CA 1
ATOM 688 C C . ALA A 1 93 ? -5.386 -11.067 12.103 1.00 79.25 93 ALA A C 1
ATOM 690 O O . ALA A 1 93 ? -5.633 -11.836 13.038 1.00 79.25 93 ALA A O 1
ATOM 691 N N . LEU A 1 94 ? -4.542 -10.047 12.235 1.00 82.62 94 LEU A N 1
ATOM 692 C CA . LEU A 1 94 ? -3.973 -9.687 13.527 1.00 82.62 94 LEU A CA 1
ATOM 693 C C . LEU A 1 94 ? -5.027 -8.983 14.394 1.00 82.62 94 LEU A C 1
ATOM 695 O O . LEU A 1 94 ? -5.795 -8.160 13.887 1.00 82.62 94 LEU A O 1
ATOM 699 N N . PRO A 1 95 ? -5.069 -9.261 15.706 1.00 87.44 95 PRO A N 1
ATOM 700 C CA . PRO A 1 95 ? -6.043 -8.635 16.584 1.00 87.44 95 PRO A CA 1
ATOM 701 C C . PRO A 1 95 ? -5.795 -7.128 16.685 1.00 87.44 95 PRO A C 1
ATOM 703 O O . PRO A 1 95 ? -4.654 -6.669 16.779 1.00 87.44 95 PRO A O 1
ATOM 706 N N . VAL A 1 96 ? -6.884 -6.365 16.707 1.00 89.31 96 VAL A N 1
ATOM 707 C CA . VAL A 1 96 ? -6.856 -4.937 17.040 1.00 89.31 96 VAL A CA 1
ATOM 708 C C . VAL A 1 96 ? -6.331 -4.779 18.479 1.00 89.31 96 VAL A C 1
ATOM 710 O O . VAL A 1 96 ? -6.759 -5.542 19.350 1.00 89.31 96 VAL A O 1
ATOM 713 N N . PRO A 1 97 ? -5.435 -3.816 18.758 1.00 91.12 97 PRO A N 1
ATOM 714 C CA . PRO A 1 97 ? -4.950 -3.559 20.114 1.00 91.12 97 PRO A CA 1
ATOM 715 C C . PRO A 1 97 ? -6.075 -3.241 21.118 1.00 91.12 97 PRO A C 1
ATOM 717 O O . PRO A 1 97 ? -7.120 -2.704 20.756 1.00 91.12 97 PRO A O 1
ATOM 720 N N . ASN A 1 98 ? -5.861 -3.599 22.388 1.00 88.88 98 ASN A N 1
ATOM 721 C CA . ASN A 1 98 ? -6.887 -3.519 23.441 1.00 88.88 98 ASN A CA 1
ATOM 722 C C . ASN A 1 98 ? -7.207 -2.086 23.890 1.00 88.88 98 ASN A C 1
ATOM 724 O O . ASN A 1 98 ? -8.251 -1.851 24.484 1.00 88.88 98 ASN A O 1
ATOM 728 N N . ASP A 1 99 ? -6.287 -1.157 23.661 1.00 91.25 99 ASP A N 1
ATOM 729 C CA . ASP A 1 99 ? -6.346 0.246 24.071 1.00 91.25 99 ASP A CA 1
ATOM 730 C C . ASP A 1 99 ? -7.052 1.152 23.050 1.00 91.25 99 ASP A C 1
ATOM 732 O O . ASP A 1 99 ? -7.160 2.355 23.266 1.00 91.25 99 ASP A O 1
ATOM 736 N N . VAL A 1 100 ? -7.556 0.570 21.960 1.00 93.62 100 VAL A N 1
ATOM 737 C CA . VAL A 1 100 ? -8.239 1.277 20.875 1.00 93.62 100 VAL A CA 1
ATOM 738 C C . VAL A 1 100 ? -9.673 1.635 21.262 1.00 93.62 100 VAL A C 1
ATOM 740 O O . VAL A 1 100 ? -10.431 0.805 21.769 1.00 93.62 100 VAL A O 1
ATOM 743 N N . THR A 1 101 ? -10.076 2.859 20.936 1.00 93.25 101 THR A N 1
ATOM 744 C CA . THR A 1 101 ? -11.444 3.356 21.118 1.00 93.25 101 THR A CA 1
ATOM 745 C C . THR A 1 101 ? -12.420 2.673 20.154 1.00 93.25 101 THR A C 1
ATOM 747 O O . THR A 1 101 ? -12.215 2.663 18.935 1.00 93.25 101 THR A O 1
ATOM 750 N N . ARG A 1 102 ? -13.516 2.127 20.695 1.00 92.38 102 ARG A N 1
ATOM 751 C CA . ARG A 1 102 ? -14.524 1.352 19.955 1.00 92.38 102 ARG A CA 1
ATOM 752 C C . ARG A 1 102 ? -15.948 1.836 20.216 1.00 92.38 102 ARG A C 1
ATOM 754 O O . ARG A 1 102 ? -16.218 2.456 21.241 1.00 92.38 102 ARG A O 1
ATOM 761 N N . VAL A 1 103 ? -16.855 1.514 19.298 1.00 91.50 103 VAL A N 1
ATOM 762 C CA . VAL A 1 103 ? -18.311 1.665 19.445 1.00 91.50 103 VAL A CA 1
ATOM 763 C C . VAL A 1 103 ? -18.994 0.304 19.562 1.00 91.50 103 VAL A C 1
ATOM 765 O O . VAL A 1 103 ? -18.489 -0.693 19.064 1.00 91.50 103 VAL A O 1
ATOM 768 N N . ASP A 1 104 ? -20.187 0.257 20.153 1.00 89.31 104 ASP A N 1
ATOM 769 C CA . ASP A 1 104 ? -20.900 -1.010 20.397 1.00 89.31 104 ASP A CA 1
ATOM 770 C C . ASP A 1 104 ? -21.336 -1.743 19.118 1.00 89.31 104 ASP A C 1
ATOM 772 O O . ASP A 1 104 ? -21.547 -2.956 19.123 1.00 89.31 104 ASP A O 1
ATOM 776 N N . LYS A 1 105 ? -21.521 -1.008 18.016 1.00 89.81 105 LYS A N 1
ATOM 777 C CA . LYS A 1 105 ? -21.975 -1.556 16.734 1.00 89.81 105 LYS A CA 1
ATOM 778 C C . LYS A 1 105 ? -20.946 -1.290 15.649 1.00 89.81 105 LYS A C 1
ATOM 780 O O . LYS A 1 105 ? -20.731 -0.137 15.271 1.00 89.81 105 LYS A O 1
ATOM 785 N N . ALA A 1 106 ? -20.379 -2.369 15.115 1.00 91.00 106 ALA A N 1
ATOM 786 C CA . ALA A 1 106 ? -19.536 -2.309 13.931 1.00 91.00 106 ALA A CA 1
ATOM 787 C C . ALA A 1 106 ? -20.311 -1.735 12.734 1.00 91.00 106 ALA A C 1
ATOM 789 O O . ALA A 1 106 ? -21.509 -1.981 12.575 1.00 91.00 106 ALA A O 1
ATOM 790 N N . ARG A 1 107 ? -19.610 -0.983 11.887 1.00 89.56 107 ARG A N 1
ATOM 791 C CA . ARG A 1 107 ? -20.128 -0.422 10.635 1.00 89.56 107 ARG A CA 1
ATOM 792 C C . ARG A 1 107 ? -19.358 -0.989 9.451 1.00 89.56 107 ARG A C 1
ATOM 794 O O . ARG A 1 107 ? -18.170 -1.292 9.578 1.00 89.56 107 ARG A O 1
ATOM 801 N N . GLY A 1 108 ? -20.043 -1.140 8.322 1.00 91.00 108 GLY A N 1
ATOM 802 C CA . GLY A 1 108 ? -19.424 -1.479 7.046 1.00 91.00 108 GLY A CA 1
ATOM 803 C C . GLY A 1 108 ? -18.801 -0.253 6.400 1.00 91.00 108 GLY A C 1
ATOM 804 O O . GLY A 1 108 ? -19.334 0.850 6.501 1.00 91.00 108 GLY A O 1
ATOM 805 N N . TYR A 1 109 ? -17.681 -0.455 5.720 1.00 92.00 109 TYR A N 1
ATOM 806 C CA . TYR A 1 109 ? -16.983 0.569 4.959 1.00 92.00 109 TYR A CA 1
ATOM 807 C C . TYR A 1 109 ? -16.518 0.005 3.618 1.00 92.00 109 TYR A C 1
ATOM 809 O O . TYR A 1 109 ? -16.110 -1.154 3.519 1.00 92.00 109 TYR A O 1
ATOM 817 N N . SER A 1 110 ? -16.550 0.855 2.597 1.00 93.75 110 SER A N 1
ATOM 818 C CA . SER A 1 110 ? -15.983 0.631 1.272 1.00 93.75 110 SER A CA 1
ATOM 819 C C . SER A 1 110 ? -14.839 1.616 1.059 1.00 93.75 110 SER A C 1
ATOM 821 O O . SER A 1 110 ? -15.075 2.803 0.829 1.00 93.75 110 SER A O 1
ATOM 823 N N . LEU A 1 111 ? -13.603 1.120 1.097 1.00 95.06 111 LEU A N 1
ATOM 824 C CA . LEU A 1 111 ? -12.422 1.855 0.659 1.00 95.06 111 LEU A CA 1
ATOM 825 C C . LEU A 1 111 ? -12.206 1.609 -0.834 1.00 95.06 111 LEU A C 1
ATOM 827 O O . LEU A 1 111 ? -11.929 0.488 -1.249 1.00 95.06 111 LEU A O 1
ATOM 831 N N . HIS A 1 112 ? -12.297 2.660 -1.637 1.00 96.06 112 HIS A N 1
ATOM 832 C CA . HIS A 1 112 ? -12.031 2.644 -3.067 1.00 96.06 112 HIS A CA 1
ATOM 833 C C . HIS A 1 112 ? -10.742 3.413 -3.360 1.00 96.06 112 HIS A C 1
ATOM 835 O O . HIS A 1 112 ? -10.710 4.633 -3.265 1.00 96.06 112 HIS A O 1
ATOM 841 N N . VAL A 1 113 ? -9.676 2.707 -3.721 1.00 97.00 113 VAL A N 1
ATOM 842 C CA . VAL A 1 113 ? -8.426 3.289 -4.216 1.00 97.00 113 VAL A CA 1
ATOM 843 C C . VAL A 1 113 ? -8.554 3.466 -5.726 1.00 97.00 113 VAL A C 1
ATOM 845 O O . VAL A 1 113 ? -8.610 2.491 -6.472 1.00 97.00 113 VAL A O 1
ATOM 848 N N . MET A 1 114 ? -8.637 4.714 -6.174 1.00 96.44 114 MET A N 1
ATOM 849 C CA . MET A 1 114 ? -9.049 5.055 -7.535 1.00 96.44 114 MET A CA 1
ATOM 850 C C . MET A 1 114 ? -7.863 5.050 -8.497 1.00 96.44 114 MET A C 1
ATOM 852 O O . MET A 1 114 ? -7.848 4.296 -9.468 1.00 96.44 114 MET A O 1
ATOM 856 N N . SER A 1 115 ? -6.857 5.879 -8.227 1.00 96.94 115 SER A N 1
ATOM 857 C CA . SER A 1 115 ? -5.687 6.034 -9.090 1.00 96.94 115 SER A CA 1
ATOM 858 C C . SER A 1 115 ? -4.494 6.624 -8.344 1.00 96.94 115 SER A C 1
ATOM 860 O O . SER A 1 115 ? -4.632 7.202 -7.262 1.00 96.94 115 SER A O 1
ATOM 862 N N . ALA A 1 116 ? -3.317 6.492 -8.948 1.00 97.44 116 ALA A N 1
ATOM 863 C CA . ALA A 1 116 ? -2.101 7.178 -8.538 1.00 97.44 116 ALA A CA 1
ATOM 864 C C . ALA A 1 116 ? -1.561 8.012 -9.707 1.00 97.44 116 ALA A C 1
ATOM 866 O O . ALA A 1 116 ? -1.420 7.509 -10.821 1.00 97.44 116 ALA A O 1
ATOM 867 N N . LEU A 1 117 ? -1.268 9.284 -9.450 1.00 96.56 117 LEU A N 1
ATOM 868 C CA . LEU A 1 117 ? -0.639 10.197 -10.399 1.00 96.56 117 LEU A CA 1
ATOM 869 C C . LEU A 1 117 ? 0.846 10.333 -10.100 1.00 96.56 117 LEU A C 1
ATOM 871 O O . LEU A 1 117 ? 1.227 10.418 -8.934 1.00 96.56 117 LEU A O 1
ATOM 875 N N . ASN A 1 118 ? 1.650 10.442 -11.156 1.00 95.69 118 ASN A N 1
ATOM 876 C CA . ASN A 1 118 ? 3.103 10.594 -11.101 1.00 95.69 118 ASN A CA 1
ATOM 877 C C . ASN A 1 118 ? 3.784 9.547 -10.202 1.00 95.69 118 ASN A C 1
ATOM 879 O O . ASN A 1 118 ? 4.620 9.888 -9.361 1.00 95.69 118 ASN A O 1
ATOM 883 N N . TRP A 1 119 ? 3.423 8.276 -10.378 1.00 96.69 119 TRP A N 1
ATOM 884 C CA . TRP A 1 119 ? 4.000 7.162 -9.634 1.00 96.69 119 TRP A CA 1
ATOM 885 C C . TRP A 1 119 ? 5.485 7.031 -9.962 1.00 96.69 119 TRP A C 1
ATOM 887 O O . TRP A 1 119 ? 5.846 6.752 -11.103 1.00 96.69 119 TRP A O 1
ATOM 897 N N . VAL A 1 120 ? 6.345 7.220 -8.962 1.00 94.94 120 VAL A N 1
ATOM 898 C CA . VAL A 1 120 ? 7.801 7.150 -9.124 1.00 94.94 120 VAL A CA 1
ATOM 899 C C . VAL A 1 120 ? 8.282 5.710 -8.962 1.00 94.94 120 VAL A C 1
ATOM 901 O O . VAL A 1 120 ? 7.993 5.069 -7.954 1.00 94.94 120 VAL A O 1
ATOM 904 N N . LEU A 1 121 ? 9.025 5.207 -9.944 1.00 93.44 121 LEU A N 1
ATOM 905 C CA . LEU A 1 121 ? 9.651 3.888 -9.903 1.00 93.44 121 LEU A CA 1
ATOM 906 C C . LEU A 1 121 ? 11.086 4.003 -9.362 1.00 93.44 121 LEU A C 1
ATOM 908 O O . LEU A 1 121 ? 11.828 4.876 -9.819 1.00 93.44 121 LEU A O 1
ATOM 912 N N . PRO A 1 122 ? 11.498 3.149 -8.408 1.00 89.62 122 PRO A N 1
ATOM 913 C CA . PRO A 1 122 ? 12.882 3.102 -7.944 1.00 89.62 122 PRO A CA 1
ATOM 914 C C . PRO A 1 122 ? 13.868 2.703 -9.047 1.00 89.62 122 PRO A C 1
ATOM 916 O O . PRO A 1 122 ? 13.606 1.765 -9.797 1.00 89.62 122 PRO A O 1
ATOM 919 N N . ASP A 1 123 ? 15.053 3.319 -9.066 1.00 83.62 123 ASP A N 1
ATOM 920 C CA . ASP A 1 123 ? 16.109 3.029 -10.054 1.00 83.62 123 ASP A CA 1
ATOM 921 C C . ASP A 1 123 ? 16.535 1.551 -10.065 1.00 83.62 123 ASP A C 1
ATOM 923 O O . ASP A 1 123 ? 16.923 1.008 -11.097 1.00 83.62 123 ASP A O 1
ATOM 927 N N . SER A 1 124 ? 16.390 0.854 -8.932 1.00 81.06 124 SER A N 1
ATOM 928 C CA . SER A 1 124 ? 16.683 -0.578 -8.824 1.00 81.06 124 SER A CA 1
ATOM 929 C C . SER A 1 124 ? 15.817 -1.468 -9.719 1.00 81.06 124 SER A C 1
ATOM 931 O O . SER A 1 124 ? 16.195 -2.613 -9.929 1.00 81.06 124 SER A O 1
ATOM 933 N N . LEU A 1 125 ? 14.664 -0.977 -10.194 1.00 77.00 125 LEU A N 1
ATOM 934 C CA . LEU A 1 125 ? 13.823 -1.672 -11.180 1.00 77.00 125 LEU A CA 1
ATOM 935 C C . LEU A 1 125 ? 14.367 -1.546 -12.607 1.00 77.00 125 LEU A C 1
ATOM 937 O O . LEU A 1 125 ? 13.960 -2.289 -13.487 1.00 77.00 125 LEU A O 1
ATOM 941 N N . LEU A 1 126 ? 15.240 -0.569 -12.851 1.00 66.69 126 LEU A N 1
ATOM 942 C CA . LEU A 1 126 ? 15.520 -0.045 -14.190 1.00 66.69 126 LEU A CA 1
ATOM 943 C C . LEU A 1 126 ? 16.937 -0.340 -14.662 1.00 66.69 126 LEU A C 1
ATOM 945 O O . LEU A 1 126 ? 17.249 -0.184 -15.837 1.00 66.69 126 LEU A O 1
ATOM 949 N N . HIS A 1 127 ? 17.782 -0.828 -13.757 1.00 57.38 127 HIS A N 1
ATOM 950 C CA . HIS A 1 127 ? 19.040 -1.477 -14.111 1.00 57.38 127 HIS A CA 1
ATOM 951 C C . HIS A 1 127 ? 18.840 -2.831 -14.817 1.00 57.38 127 HIS A C 1
ATOM 953 O O . HIS A 1 127 ? 19.817 -3.421 -15.267 1.00 57.38 127 HIS A O 1
ATOM 959 N N . MET A 1 128 ? 17.599 -3.313 -14.928 1.00 54.41 128 MET A N 1
ATOM 960 C CA . MET A 1 128 ? 17.241 -4.594 -15.530 1.00 54.41 128 MET A CA 1
ATOM 961 C C . MET A 1 128 ? 16.415 -4.353 -16.791 1.00 54.41 128 MET A C 1
ATOM 963 O O . MET A 1 128 ? 15.199 -4.375 -16.712 1.00 54.41 128 MET A O 1
ATOM 967 N N . SER A 1 129 ? 17.077 -4.057 -17.913 1.00 51.22 129 SER A N 1
ATOM 968 C CA . SER A 1 129 ? 16.592 -4.176 -19.310 1.00 51.22 129 SER A CA 1
ATOM 969 C C . SER A 1 129 ? 15.256 -3.522 -19.728 1.00 51.22 129 SER A C 1
ATOM 971 O O . SER A 1 129 ? 14.976 -3.488 -20.916 1.00 51.22 129 SER A O 1
ATOM 973 N N . ALA A 1 130 ? 14.456 -2.975 -18.808 1.00 52.84 130 ALA A N 1
ATOM 974 C CA . ALA A 1 130 ? 13.020 -2.743 -18.973 1.00 52.84 130 ALA A CA 1
ATOM 975 C C . ALA A 1 130 ? 12.650 -1.372 -19.577 1.00 52.84 130 ALA A C 1
ATOM 977 O O . ALA A 1 130 ? 11.503 -0.925 -19.505 1.00 52.84 130 ALA A O 1
ATOM 978 N N . ILE A 1 131 ? 13.646 -0.616 -20.053 1.00 54.69 131 ILE A N 1
ATOM 979 C CA . ILE A 1 131 ? 13.446 0.725 -20.611 1.00 54.69 131 ILE A CA 1
ATOM 980 C C . ILE A 1 131 ? 14.142 0.809 -21.971 1.00 54.69 131 ILE A C 1
ATOM 982 O O . ILE A 1 131 ? 15.370 0.946 -22.020 1.00 54.69 131 ILE A O 1
ATOM 986 N N . PRO A 1 132 ? 13.370 0.874 -23.075 1.00 49.16 132 PRO A N 1
ATOM 987 C CA . PRO A 1 132 ? 13.903 0.947 -24.437 1.00 49.16 132 PRO A CA 1
ATOM 988 C C . PRO A 1 132 ? 14.910 2.089 -24.672 1.00 49.16 132 PRO A C 1
ATOM 990 O O . PRO A 1 132 ? 15.764 2.008 -25.550 1.00 49.16 132 PRO A O 1
ATOM 993 N N . ALA A 1 133 ? 14.837 3.164 -23.880 1.00 48.94 133 ALA A N 1
ATOM 994 C CA . ALA A 1 133 ? 15.681 4.350 -24.017 1.00 48.94 133 ALA A CA 1
ATOM 995 C C . ALA A 1 133 ? 17.127 4.197 -23.495 1.00 48.94 133 ALA A C 1
ATOM 997 O O . ALA A 1 133 ? 17.915 5.123 -23.686 1.00 48.94 133 ALA A O 1
ATOM 998 N N . LEU A 1 134 ? 17.488 3.088 -22.831 1.00 51.03 134 LEU A N 1
ATOM 999 C CA . LEU A 1 134 ? 18.842 2.884 -22.286 1.00 51.03 134 LEU A CA 1
ATOM 1000 C C . LEU A 1 134 ? 19.754 1.996 -23.151 1.00 51.03 134 LEU A C 1
ATOM 1002 O O . LEU A 1 134 ? 20.927 1.833 -22.816 1.00 51.03 134 LEU A O 1
ATOM 1006 N N . HIS A 1 135 ? 19.259 1.445 -24.264 1.00 50.66 135 HIS A N 1
ATOM 1007 C CA . HIS A 1 135 ? 20.072 0.612 -25.151 1.00 50.66 135 HIS A CA 1
ATOM 1008 C C . HIS A 1 135 ? 21.070 1.459 -25.952 1.00 50.66 135 HIS A C 1
ATOM 1010 O O . HIS A 1 135 ? 20.766 1.985 -27.022 1.00 50.66 135 HIS A O 1
ATOM 1016 N N . THR A 1 136 ? 22.305 1.548 -25.461 1.00 45.94 136 THR A N 1
ATOM 1017 C CA . THR A 1 136 ? 23.466 1.703 -26.342 1.00 45.94 136 THR A CA 1
ATOM 1018 C C . THR A 1 136 ? 23.696 0.367 -27.049 1.00 45.94 136 THR A C 1
ATOM 1020 O O . THR A 1 136 ? 23.722 -0.677 -26.405 1.00 45.94 136 THR A O 1
ATOM 1023 N N . SER A 1 137 ? 23.820 0.412 -28.369 1.00 47.22 137 SER A N 1
ATOM 1024 C CA . SER A 1 137 ? 23.713 -0.654 -29.380 1.00 47.22 137 SER A CA 1
ATOM 1025 C C . SER A 1 137 ? 24.581 -1.925 -29.265 1.00 47.22 137 SER A C 1
ATOM 1027 O O . SER A 1 137 ? 24.642 -2.673 -30.236 1.00 47.22 137 SER A O 1
ATOM 1029 N N . ASP A 1 138 ? 25.238 -2.214 -28.141 1.00 45.88 138 ASP A N 1
ATOM 1030 C CA . ASP A 1 138 ? 26.374 -3.154 -28.123 1.00 45.88 138 ASP A CA 1
ATOM 1031 C C . ASP A 1 138 ? 26.117 -4.494 -27.405 1.00 45.88 138 ASP A C 1
ATOM 1033 O O . ASP A 1 138 ? 27.021 -5.319 -27.306 1.00 45.88 138 ASP A O 1
ATOM 1037 N N . ALA A 1 139 ? 24.889 -4.771 -26.958 1.00 48.66 139 ALA A N 1
ATOM 1038 C CA . ALA A 1 139 ? 24.516 -6.054 -26.344 1.00 48.66 139 ALA A CA 1
ATOM 1039 C C . ALA A 1 139 ? 23.515 -6.839 -27.213 1.00 48.66 139 ALA A C 1
ATOM 1041 O O . ALA A 1 139 ? 22.429 -7.202 -26.776 1.00 48.66 139 ALA A O 1
ATOM 1042 N N . ALA A 1 140 ? 23.869 -7.081 -28.476 1.00 45.62 140 ALA A N 1
ATOM 1043 C CA . ALA A 1 140 ? 23.153 -8.011 -29.348 1.00 45.62 140 ALA A CA 1
ATOM 1044 C C . ALA A 1 140 ? 23.749 -9.417 -29.168 1.00 45.62 140 ALA A C 1
ATOM 1046 O O . ALA A 1 140 ? 24.727 -9.762 -29.831 1.00 45.62 140 ALA A O 1
ATOM 1047 N N . GLY A 1 141 ? 23.215 -10.219 -28.242 1.00 45.19 141 GLY A N 1
ATOM 1048 C CA . GLY A 1 141 ? 23.720 -11.587 -28.066 1.00 45.19 141 GLY A CA 1
ATOM 1049 C C . GLY A 1 141 ? 23.059 -12.480 -27.017 1.00 45.19 141 GLY A C 1
ATOM 1050 O O . GLY A 1 141 ? 23.319 -13.678 -27.042 1.00 45.19 141 GLY A O 1
ATOM 1051 N N . ALA A 1 142 ? 22.205 -11.957 -26.140 1.00 48.03 142 ALA A N 1
ATOM 1052 C CA . ALA A 1 142 ? 21.395 -12.778 -25.248 1.00 48.03 142 ALA A CA 1
ATOM 1053 C C . ALA A 1 142 ? 19.922 -12.445 -25.491 1.00 48.03 142 ALA A C 1
ATOM 1055 O O . ALA A 1 142 ? 19.536 -11.277 -25.445 1.00 48.03 142 ALA A O 1
ATOM 1056 N N . GLU A 1 143 ? 19.119 -13.462 -25.795 1.00 52.31 143 GLU A N 1
ATOM 1057 C CA . GLU A 1 143 ? 17.655 -13.407 -25.737 1.00 52.31 143 GLU A CA 1
ATOM 1058 C C . GLU A 1 143 ? 17.218 -13.302 -24.265 1.00 52.31 143 GLU A C 1
ATOM 1060 O O . GLU A 1 143 ? 16.510 -14.159 -23.747 1.00 52.31 143 GLU A O 1
ATOM 1065 N N . ASP A 1 144 ? 17.709 -12.286 -23.553 1.00 55.94 144 ASP A N 1
ATOM 1066 C CA . ASP A 1 144 ? 17.268 -11.986 -22.200 1.00 55.94 144 ASP A CA 1
ATOM 1067 C C . ASP A 1 144 ? 15.877 -11.362 -22.336 1.00 55.94 144 ASP A C 1
ATOM 1069 O O . ASP A 1 144 ? 15.741 -10.167 -22.614 1.00 55.94 144 ASP A O 1
ATOM 1073 N N . GLU A 1 145 ? 14.837 -12.196 -22.237 1.00 62.62 145 GLU A N 1
ATOM 1074 C CA . GLU A 1 145 ? 13.453 -11.733 -22.227 1.00 62.62 145 GLU A CA 1
ATOM 1075 C C . GLU A 1 145 ? 13.282 -10.650 -21.150 1.00 62.62 145 GLU A C 1
ATOM 1077 O O . GLU A 1 145 ? 13.637 -10.827 -19.983 1.00 62.62 145 GLU A O 1
ATOM 1082 N N . GLU A 1 146 ? 12.767 -9.494 -21.567 1.00 64.38 146 GLU A N 1
ATOM 1083 C CA . GLU A 1 146 ? 12.615 -8.316 -20.717 1.00 64.38 146 GLU A CA 1
ATOM 1084 C C . GLU A 1 146 ? 11.701 -8.649 -19.520 1.00 64.38 146 GLU A C 1
ATOM 1086 O O . GLU A 1 146 ? 10.605 -9.194 -19.717 1.00 64.38 146 GLU A O 1
ATOM 1091 N N . PRO A 1 147 ? 12.120 -8.362 -18.270 1.00 66.44 147 PRO A N 1
ATOM 1092 C CA . PRO A 1 147 ? 11.336 -8.718 -17.096 1.00 66.44 147 PRO A CA 1
ATOM 1093 C C . PRO A 1 147 ? 9.976 -8.018 -17.138 1.00 66.44 147 PRO A C 1
ATOM 1095 O O . PRO A 1 147 ? 9.873 -6.808 -17.351 1.00 66.44 147 PRO A O 1
ATOM 1098 N N . LEU A 1 148 ? 8.908 -8.784 -16.904 1.00 84.31 148 LEU A N 1
ATOM 1099 C CA . LEU A 1 148 ? 7.553 -8.247 -16.924 1.00 84.31 148 LEU A CA 1
ATOM 1100 C C . LEU A 1 148 ? 7.290 -7.486 -15.619 1.00 84.31 148 LEU A C 1
ATOM 1102 O O . LEU A 1 148 ? 7.248 -8.074 -14.537 1.00 84.31 148 LEU A O 1
ATOM 1106 N N . LEU A 1 149 ? 7.069 -6.177 -15.729 1.00 90.50 149 LEU A N 1
ATOM 1107 C CA . LEU A 1 149 ? 6.712 -5.324 -14.600 1.00 90.50 149 LEU A CA 1
ATOM 1108 C C . LEU A 1 149 ? 5.193 -5.246 -14.429 1.00 90.50 149 LEU A C 1
ATOM 1110 O O . LEU A 1 149 ? 4.449 -4.972 -15.373 1.00 90.50 149 LEU A O 1
ATOM 1114 N N . THR A 1 150 ? 4.723 -5.437 -13.199 1.00 94.75 150 THR A N 1
ATOM 1115 C CA . THR A 1 150 ? 3.333 -5.156 -12.817 1.00 94.75 150 THR A CA 1
ATOM 1116 C C . THR A 1 150 ? 3.288 -4.206 -11.621 1.00 94.75 150 THR A C 1
ATOM 1118 O O . THR A 1 150 ? 4.231 -4.115 -10.838 1.00 94.75 150 THR A O 1
ATOM 1121 N N . LEU A 1 151 ? 2.201 -3.452 -11.479 1.00 96.88 151 LEU A N 1
ATOM 1122 C CA . LEU A 1 151 ? 1.985 -2.480 -10.408 1.00 96.88 151 LEU A CA 1
ATOM 1123 C C . LEU A 1 151 ? 0.791 -2.881 -9.549 1.00 96.88 151 LEU A C 1
ATOM 1125 O O . LEU A 1 151 ? -0.187 -3.438 -10.041 1.00 96.88 151 LEU A O 1
ATOM 1129 N N . GLY A 1 152 ? 0.829 -2.538 -8.268 1.00 97.19 152 GLY A N 1
ATOM 1130 C CA . GLY A 1 152 ? -0.289 -2.758 -7.361 1.00 97.19 152 GLY A CA 1
ATOM 1131 C C . GLY A 1 152 ? -0.168 -1.945 -6.083 1.00 97.19 152 GLY A C 1
ATOM 1132 O O . GLY A 1 152 ? 0.787 -1.199 -5.872 1.00 97.19 152 GLY A O 1
ATOM 1133 N N . VAL A 1 153 ? -1.153 -2.086 -5.205 1.00 97.44 153 VAL A N 1
ATOM 1134 C CA . VAL A 1 153 ? -1.154 -1.438 -3.896 1.00 97.44 153 VAL A CA 1
ATOM 1135 C C . VAL A 1 153 ? -1.436 -2.436 -2.791 1.00 97.44 153 VAL A C 1
ATOM 1137 O O . VAL A 1 153 ? -2.211 -3.380 -2.950 1.00 97.44 153 VAL A O 1
ATOM 1140 N N . HIS A 1 154 ? -0.813 -2.200 -1.643 1.00 96.56 154 HIS A N 1
ATOM 1141 C CA . HIS A 1 154 ? -1.101 -2.920 -0.412 1.00 96.56 154 HIS A CA 1
ATOM 1142 C C . HIS A 1 154 ? -1.690 -1.948 0.599 1.00 96.56 154 HIS A C 1
ATOM 1144 O O . HIS A 1 154 ? -1.112 -0.896 0.854 1.00 96.56 154 HIS A O 1
ATOM 1150 N N . VAL A 1 155 ? -2.810 -2.314 1.214 1.00 96.06 155 VAL A N 1
ATOM 1151 C CA . VAL A 1 155 ? -3.443 -1.540 2.281 1.00 96.06 155 VAL A CA 1
ATOM 1152 C C . VAL A 1 155 ? -3.363 -2.340 3.566 1.00 96.06 155 VAL A C 1
ATOM 1154 O O . VAL A 1 155 ? -3.856 -3.458 3.639 1.00 96.06 155 VAL A O 1
ATOM 1157 N N . SER A 1 156 ? -2.738 -1.770 4.584 1.00 95.38 156 SER A N 1
ATOM 1158 C CA . SER A 1 156 ? -2.607 -2.354 5.919 1.00 95.38 156 SER A CA 1
ATOM 1159 C C . SER A 1 156 ? -3.148 -1.394 6.969 1.00 95.38 156 SER A C 1
ATOM 1161 O O . SER A 1 156 ? -3.286 -0.204 6.700 1.00 95.38 156 SER A O 1
ATOM 1163 N N . LEU A 1 157 ? -3.429 -1.878 8.176 1.00 95.00 157 LEU A N 1
ATOM 1164 C CA . LEU A 1 157 ? -3.844 -1.022 9.288 1.00 95.00 157 LEU A CA 1
ATOM 1165 C C . LEU A 1 157 ? -2.732 -0.930 10.324 1.00 95.00 157 LEU A C 1
ATOM 1167 O O . LEU A 1 157 ? -2.110 -1.939 10.653 1.00 95.00 157 LEU A O 1
ATOM 1171 N N . PHE A 1 158 ? -2.493 0.267 10.851 1.00 94.81 158 PHE A N 1
ATOM 1172 C CA . PHE A 1 158 ? -1.443 0.531 11.828 1.00 94.81 158 PHE A CA 1
ATOM 1173 C C . PHE A 1 158 ? -1.991 1.306 13.021 1.00 94.81 158 PHE A C 1
ATOM 1175 O O . PHE A 1 158 ? -2.744 2.264 12.859 1.00 94.81 158 PHE A O 1
ATOM 1182 N N . HIS A 1 159 ? -1.614 0.886 14.225 1.00 94.75 159 HIS A N 1
ATOM 1183 C CA . HIS A 1 159 ? -1.952 1.570 15.465 1.00 94.75 159 HIS A CA 1
ATOM 1184 C C . HIS A 1 159 ? -0.732 2.318 15.995 1.00 94.75 159 HIS A C 1
ATOM 1186 O O . HIS A 1 159 ? 0.315 1.726 16.277 1.00 94.75 159 HIS A O 1
ATOM 1192 N N . SER A 1 160 ? -0.879 3.632 16.119 1.00 94.12 160 SER A N 1
ATOM 1193 C CA . SER A 1 160 ? 0.222 4.548 16.376 1.00 94.12 160 SER A CA 1
ATOM 1194 C C . SER A 1 160 ? 0.801 4.422 17.785 1.00 94.12 160 SER A C 1
ATOM 1196 O O . SER A 1 160 ? 2.024 4.442 17.931 1.00 94.12 160 SER A O 1
ATOM 1198 N N . SER A 1 161 ? -0.045 4.207 18.796 1.00 92.69 161 SER A N 1
ATOM 1199 C CA . SER A 1 161 ? 0.364 4.113 20.204 1.00 92.69 161 SER A CA 1
ATOM 1200 C C . SER A 1 161 ? 1.122 2.819 20.493 1.00 92.69 161 SER A C 1
ATOM 1202 O O . SER A 1 161 ? 2.179 2.836 21.120 1.00 92.69 161 SER A O 1
ATOM 1204 N N . SER A 1 162 ? 0.626 1.682 19.990 1.00 91.81 162 SER A N 1
ATOM 1205 C CA . SER A 1 162 ? 1.282 0.383 20.200 1.00 91.81 162 SER A CA 1
ATOM 1206 C C . SER A 1 162 ? 2.355 0.055 19.156 1.00 91.81 162 SER A C 1
ATOM 1208 O O . SER A 1 162 ? 3.047 -0.955 19.308 1.00 91.81 162 SER A O 1
ATOM 1210 N N . LYS A 1 163 ? 2.509 0.902 18.122 1.00 91.56 163 LYS A N 1
ATOM 1211 C CA . LYS A 1 163 ? 3.444 0.756 16.991 1.00 91.56 163 LYS A CA 1
ATOM 1212 C C . LYS A 1 163 ? 3.319 -0.606 16.302 1.00 91.56 163 LYS A C 1
ATOM 1214 O O . LYS A 1 163 ? 4.313 -1.296 16.066 1.00 91.56 163 LYS A O 1
ATOM 1219 N N . ARG A 1 164 ? 2.088 -1.040 16.026 1.00 89.88 164 ARG A N 1
ATOM 1220 C CA . ARG A 1 164 ? 1.800 -2.382 15.492 1.00 89.88 164 ARG A CA 1
ATOM 1221 C C . ARG A 1 164 ? 0.818 -2.334 14.338 1.00 89.88 164 ARG A C 1
ATOM 1223 O O . ARG A 1 164 ? -0.156 -1.586 14.373 1.00 89.88 164 ARG A O 1
ATOM 1230 N N . PHE A 1 165 ? 1.064 -3.201 13.362 1.00 91.81 165 PHE A N 1
ATOM 1231 C CA . PHE A 1 165 ? 0.077 -3.528 12.346 1.00 91.81 165 PHE A CA 1
ATOM 1232 C C . PHE A 1 165 ? -0.999 -4.453 12.921 1.00 91.81 165 PHE A C 1
ATOM 1234 O O . PHE A 1 165 ? -0.714 -5.266 13.805 1.00 91.81 165 PHE A O 1
ATOM 1241 N N . PHE A 1 166 ? -2.227 -4.313 12.433 1.00 92.00 166 PHE A N 1
ATOM 1242 C CA . PHE A 1 166 ? -3.371 -5.121 12.846 1.00 92.00 166 PHE A CA 1
ATOM 1243 C C . PHE A 1 166 ? -4.326 -5.381 11.670 1.00 92.00 166 PHE A C 1
ATOM 1245 O O . PHE A 1 166 ? -4.180 -4.796 10.598 1.00 92.00 166 PHE A O 1
ATOM 1252 N N . GLY A 1 167 ? -5.316 -6.252 11.870 1.00 89.50 167 GLY A N 1
ATOM 1253 C CA . GLY A 1 167 ? -6.293 -6.613 10.844 1.00 89.50 167 GLY A CA 1
ATOM 1254 C C . GLY A 1 167 ? -5.690 -7.464 9.728 1.00 89.50 167 GLY A C 1
ATOM 1255 O O . GLY A 1 167 ? -4.753 -8.223 9.968 1.00 89.50 167 GLY A O 1
ATOM 1256 N N . ASN A 1 168 ? -6.253 -7.346 8.527 1.00 89.06 168 ASN A N 1
ATOM 1257 C CA . ASN A 1 168 ? -5.727 -7.956 7.307 1.00 89.06 168 ASN A CA 1
ATOM 1258 C C . ASN A 1 168 ? -4.991 -6.906 6.473 1.00 89.06 168 ASN A C 1
ATOM 1260 O O . ASN A 1 168 ? -5.374 -5.734 6.471 1.00 89.06 168 ASN A O 1
ATOM 1264 N N . THR A 1 169 ? -3.993 -7.344 5.708 1.00 92.31 169 THR A N 1
ATOM 1265 C CA . THR A 1 169 ? -3.505 -6.574 4.562 1.00 92.31 169 THR A CA 1
ATOM 1266 C C . THR A 1 169 ? -4.360 -6.908 3.349 1.00 92.31 169 THR A C 1
ATOM 1268 O O . THR A 1 169 ? -4.485 -8.074 2.976 1.00 92.31 169 THR A O 1
ATOM 1271 N N . TRP A 1 170 ? -4.919 -5.893 2.700 1.00 94.00 170 TRP A N 1
ATOM 1272 C CA . TRP A 1 170 ? -5.544 -6.059 1.396 1.00 94.00 170 TRP A CA 1
ATOM 1273 C C . TRP A 1 170 ? -4.531 -5.786 0.288 1.00 94.00 170 TRP A C 1
ATOM 1275 O O . TRP A 1 170 ? -3.801 -4.797 0.342 1.00 94.00 170 TRP A O 1
ATOM 1285 N N . VAL A 1 171 ? -4.498 -6.657 -0.716 1.00 94.06 171 VAL A N 1
ATOM 1286 C CA . VAL A 1 171 ? -3.607 -6.559 -1.877 1.00 94.06 171 VAL A CA 1
ATOM 1287 C C . VAL A 1 171 ? -4.471 -6.360 -3.114 1.00 94.06 171 VAL A C 1
ATOM 1289 O O . VAL A 1 171 ? -5.442 -7.095 -3.307 1.00 94.06 171 VAL A O 1
ATOM 1292 N N . SER A 1 172 ? -4.168 -5.342 -3.918 1.00 95.81 172 SER A N 1
ATOM 1293 C CA . SER A 1 172 ? -4.908 -5.102 -5.155 1.00 95.81 172 SER A CA 1
ATOM 1294 C C . SER A 1 172 ? -4.589 -6.162 -6.211 1.00 95.81 172 SER A C 1
ATOM 1296 O O . SER A 1 172 ? -3.517 -6.766 -6.175 1.00 95.81 172 SER A O 1
ATOM 1298 N N . PRO A 1 173 ? -5.464 -6.338 -7.214 1.00 94.25 173 PRO A N 1
ATOM 1299 C CA . PRO A 1 173 ? -5.055 -6.945 -8.472 1.00 94.25 173 PRO A CA 1
ATOM 1300 C C . PRO A 1 173 ? -3.825 -6.228 -9.040 1.00 94.25 173 PRO A C 1
ATOM 1302 O O . PRO A 1 173 ? -3.666 -5.015 -8.864 1.00 94.25 173 PRO A O 1
ATOM 1305 N N . GLU A 1 174 ? -2.965 -6.988 -9.705 1.00 94.44 174 GLU A N 1
ATOM 1306 C CA . GLU A 1 174 ? -1.781 -6.456 -10.368 1.00 94.44 174 GLU A CA 1
ATOM 1307 C C . GLU A 1 174 ? -2.145 -5.886 -11.745 1.00 94.44 174 GLU A C 1
ATOM 1309 O O . GLU A 1 174 ? -2.910 -6.486 -12.503 1.00 94.44 174 GLU A O 1
ATOM 1314 N N . LEU A 1 175 ? -1.576 -4.732 -12.080 1.00 94.50 175 LEU A N 1
ATOM 1315 C CA . LEU A 1 175 ? -1.716 -4.065 -13.369 1.00 94.50 175 LEU A CA 1
ATOM 1316 C C . LEU A 1 175 ? -0.429 -4.243 -14.165 1.00 94.50 175 LEU A C 1
ATOM 1318 O O . LEU A 1 175 ? 0.622 -3.784 -13.727 1.00 94.50 175 LEU A O 1
ATOM 1322 N N . ALA A 1 176 ? -0.499 -4.878 -15.332 1.00 92.25 176 ALA A N 1
ATOM 1323 C CA . ALA A 1 176 ? 0.653 -4.956 -16.224 1.00 92.25 176 ALA A CA 1
ATOM 1324 C C . ALA A 1 176 ? 1.084 -3.548 -16.657 1.00 92.25 176 ALA A C 1
ATOM 1326 O O . ALA A 1 176 ? 0.251 -2.752 -17.101 1.00 92.25 176 ALA A O 1
ATOM 1327 N N . LEU A 1 177 ? 2.372 -3.249 -16.504 1.00 91.25 177 LEU A N 1
ATOM 1328 C CA . LEU A 1 177 ? 2.952 -1.977 -16.901 1.00 91.25 177 LEU A CA 1
ATOM 1329 C C . LEU A 1 177 ? 3.566 -2.117 -18.290 1.00 91.25 177 LEU A C 1
ATOM 1331 O O . LEU A 1 177 ? 4.465 -2.925 -18.501 1.00 91.25 177 LEU A O 1
ATOM 1335 N N . ASP A 1 178 ? 3.089 -1.303 -19.223 1.00 87.69 178 ASP A N 1
ATOM 1336 C CA . ASP A 1 178 ? 3.717 -1.161 -20.532 1.00 87.69 178 ASP A CA 1
ATOM 1337 C C . ASP A 1 178 ? 4.973 -0.270 -20.395 1.00 87.69 178 ASP A C 1
ATOM 1339 O O . ASP A 1 178 ? 4.845 0.867 -19.920 1.00 87.69 178 ASP A O 1
ATOM 1343 N N . PRO A 1 179 ? 6.170 -0.732 -20.813 1.00 84.62 179 PRO A N 1
ATOM 1344 C CA . PRO A 1 179 ? 7.401 0.060 -20.776 1.00 84.62 179 PRO A CA 1
ATOM 1345 C C . PRO A 1 179 ? 7.280 1.445 -21.428 1.00 84.62 179 PRO A C 1
ATOM 1347 O O . PRO A 1 179 ? 7.893 2.404 -20.957 1.00 84.62 179 PRO A O 1
ATOM 1350 N N . PHE A 1 180 ? 6.441 1.606 -22.459 1.00 86.75 180 PHE A N 1
ATOM 1351 C CA . PHE A 1 180 ? 6.227 2.900 -23.123 1.00 86.75 180 PHE A CA 1
ATOM 1352 C C . PHE A 1 180 ? 5.472 3.922 -22.258 1.00 86.75 180 PHE A C 1
ATOM 1354 O O . PHE A 1 180 ? 5.469 5.117 -22.566 1.00 86.75 180 PHE A O 1
ATOM 1361 N N . GLN A 1 181 ? 4.844 3.483 -21.164 1.00 89.38 181 GLN A N 1
ATOM 1362 C CA . GLN A 1 181 ? 4.200 4.365 -20.188 1.00 89.38 181 GLN A CA 1
ATOM 1363 C C . GLN A 1 181 ? 5.198 4.952 -19.180 1.00 89.38 181 GLN A C 1
ATOM 1365 O O . GLN A 1 181 ? 4.861 5.912 -18.479 1.00 89.38 181 GLN A O 1
ATOM 1370 N N . ILE A 1 182 ? 6.420 4.411 -19.109 1.00 91.38 182 ILE A N 1
ATOM 1371 C CA . ILE A 1 182 ? 7.471 4.887 -18.212 1.00 91.38 182 ILE A CA 1
ATOM 1372 C C . ILE A 1 182 ? 8.144 6.108 -18.838 1.00 91.38 182 ILE A C 1
ATOM 1374 O O . ILE A 1 182 ? 8.830 6.029 -19.857 1.00 91.38 182 ILE A O 1
ATOM 1378 N N . LYS A 1 183 ? 7.983 7.263 -18.194 1.00 91.31 183 LYS A N 1
ATOM 1379 C CA . LYS A 1 183 ? 8.585 8.523 -18.631 1.00 91.31 183 LYS A CA 1
ATOM 1380 C C . LYS A 1 183 ? 9.763 8.902 -17.754 1.00 91.31 183 LYS A C 1
ATOM 1382 O O . LYS A 1 183 ? 9.701 8.832 -16.529 1.00 91.31 183 LYS A O 1
ATOM 1387 N N . GLN A 1 184 ? 10.817 9.392 -18.391 1.00 90.19 184 GLN A N 1
ATOM 1388 C CA . GLN A 1 184 ? 11.911 10.057 -17.700 1.00 90.19 184 GLN A CA 1
ATOM 1389 C C . GLN A 1 184 ? 11.507 11.493 -17.357 1.00 90.19 184 GLN A C 1
ATOM 1391 O O . GLN A 1 184 ? 11.127 12.283 -18.219 1.00 90.19 184 GLN A O 1
ATOM 1396 N N . SER A 1 185 ? 11.605 11.838 -16.081 1.00 88.69 185 SER A N 1
ATOM 1397 C CA . SER A 1 185 ? 11.356 13.175 -15.551 1.00 88.69 185 SER A CA 1
ATOM 1398 C C . SER A 1 185 ? 12.556 13.604 -14.712 1.00 88.69 185 SER A C 1
ATOM 1400 O O . SER A 1 185 ? 13.279 12.765 -14.182 1.00 88.69 185 SER A O 1
ATOM 1402 N N . ARG A 1 186 ? 12.794 14.909 -14.576 1.00 88.00 186 ARG A N 1
ATOM 1403 C CA . ARG A 1 186 ? 13.790 15.422 -13.628 1.00 88.00 186 ARG A CA 1
ATOM 1404 C C . ARG A 1 186 ? 13.099 15.861 -12.351 1.00 88.00 186 ARG A C 1
ATOM 1406 O O . ARG A 1 186 ? 12.041 16.488 -12.394 1.00 88.00 186 ARG A O 1
ATOM 1413 N N . HIS A 1 187 ? 13.693 15.519 -11.220 1.00 83.56 187 HIS A N 1
ATOM 1414 C CA . HIS A 1 187 ? 13.235 15.968 -9.922 1.00 83.56 187 HIS A CA 1
ATOM 1415 C C . HIS A 1 187 ? 13.385 17.502 -9.830 1.00 83.56 187 HIS A C 1
ATOM 1417 O O . HIS A 1 187 ? 14.471 18.017 -10.115 1.00 83.56 187 HIS A O 1
ATOM 1423 N N . PRO A 1 188 ? 12.336 18.255 -9.453 1.00 82.56 188 PRO A N 1
ATOM 1424 C CA . PRO A 1 188 ? 12.350 19.720 -9.538 1.00 82.56 188 PRO A CA 1
ATOM 1425 C C . PRO A 1 188 ? 13.416 20.402 -8.672 1.00 82.56 188 PRO A C 1
ATOM 1427 O O . PRO A 1 188 ? 14.010 21.388 -9.099 1.00 82.56 188 PRO A O 1
ATOM 1430 N N . SER A 1 189 ? 13.693 19.874 -7.475 1.00 85.00 189 SER A N 1
ATOM 1431 C CA . SER A 1 189 ? 14.626 20.511 -6.530 1.00 85.00 189 SER A CA 1
ATOM 1432 C C . SER A 1 189 ? 16.117 20.270 -6.810 1.00 85.00 189 SER A C 1
ATOM 1434 O O . SER A 1 189 ? 16.931 21.157 -6.570 1.00 85.00 189 SER A O 1
ATOM 1436 N N . ASN A 1 190 ? 16.500 19.089 -7.298 1.00 87.19 190 ASN A N 1
ATOM 1437 C CA . ASN A 1 190 ? 17.902 18.661 -7.421 1.00 87.19 190 ASN A CA 1
ATOM 1438 C C . ASN A 1 190 ? 18.261 18.178 -8.840 1.00 87.19 190 ASN A C 1
ATOM 1440 O O . ASN A 1 190 ? 19.390 17.760 -9.079 1.00 87.19 190 ASN A O 1
ATOM 1444 N N . SER A 1 191 ? 17.320 18.254 -9.789 1.00 86.44 191 SER A N 1
ATOM 1445 C CA . SER A 1 191 ? 17.484 17.837 -11.187 1.00 86.44 191 SER A CA 1
ATOM 1446 C C . SER A 1 191 ? 17.875 16.368 -11.399 1.00 86.44 191 SER A C 1
ATOM 1448 O O . SER A 1 191 ? 18.284 16.018 -12.509 1.00 86.44 191 SER A O 1
ATOM 1450 N N . THR A 1 192 ? 17.734 15.498 -10.392 1.00 88.00 192 THR A N 1
ATOM 1451 C CA . THR A 1 192 ? 18.026 14.067 -10.553 1.00 88.00 192 THR A CA 1
ATOM 1452 C C . THR A 1 192 ? 17.025 13.420 -11.504 1.00 88.00 192 THR A C 1
ATOM 1454 O O . THR A 1 192 ? 15.849 13.789 -11.535 1.00 88.00 192 THR A O 1
ATOM 1457 N N . LEU A 1 193 ? 17.488 12.473 -1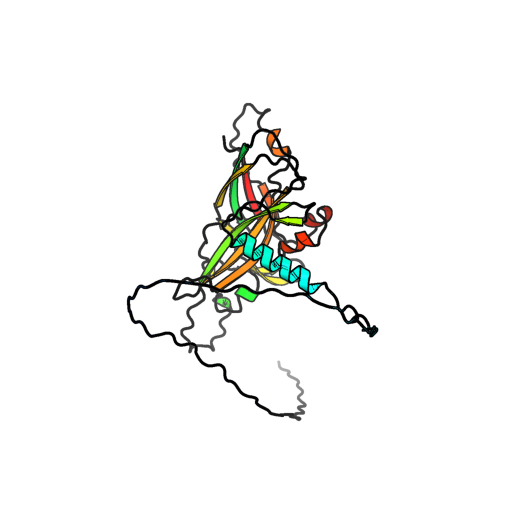2.319 1.00 88.44 193 LEU A N 1
ATOM 1458 C CA . LEU A 1 193 ? 16.602 11.705 -13.187 1.00 88.44 193 LEU A CA 1
ATOM 1459 C C . LEU A 1 193 ? 15.707 10.809 -12.322 1.00 88.44 193 LEU A C 1
ATOM 1461 O O . LEU A 1 193 ? 16.170 10.230 -11.346 1.00 88.44 193 LEU A O 1
ATOM 1465 N N . ARG A 1 194 ? 14.430 10.717 -12.678 1.00 90.12 194 ARG A N 1
ATOM 1466 C CA . ARG A 1 194 ? 13.451 9.812 -12.079 1.00 90.12 194 ARG A CA 1
ATOM 1467 C C . ARG A 1 194 ? 12.570 9.226 -13.167 1.00 90.12 194 ARG A C 1
ATOM 1469 O O . ARG A 1 194 ? 12.342 9.857 -14.201 1.00 90.12 194 ARG A O 1
ATOM 1476 N N . TYR A 1 195 ? 12.021 8.058 -12.894 1.00 91.81 195 TYR A N 1
ATOM 1477 C CA . TYR A 1 195 ? 11.147 7.355 -13.816 1.00 91.81 195 TYR A CA 1
ATOM 1478 C C . TYR A 1 195 ? 9.744 7.332 -13.255 1.00 91.81 195 TYR A C 1
ATOM 1480 O O . TYR A 1 195 ? 9.539 7.038 -12.077 1.00 91.81 195 TYR A O 1
ATOM 1488 N N . VAL A 1 196 ? 8.792 7.745 -14.078 1.00 94.06 196 VAL A N 1
ATOM 1489 C CA . VAL A 1 196 ? 7.460 8.107 -13.620 1.00 94.06 196 VAL A CA 1
ATOM 1490 C C . VAL A 1 196 ? 6.417 7.511 -14.547 1.00 94.06 196 VAL A C 1
ATOM 1492 O O . VAL A 1 196 ? 6.511 7.658 -15.764 1.00 94.06 196 VAL A O 1
ATOM 1495 N N . VAL A 1 197 ? 5.392 6.905 -13.959 1.00 95.25 197 VAL A N 1
ATOM 1496 C CA . VAL A 1 197 ? 4.149 6.558 -14.650 1.00 95.25 197 VAL A CA 1
ATOM 1497 C C . VAL A 1 197 ? 3.123 7.637 -14.311 1.00 95.25 197 VAL A C 1
ATOM 1499 O O . VAL A 1 197 ? 2.757 7.826 -13.151 1.00 95.25 197 VAL A O 1
ATOM 1502 N N . GLU A 1 198 ? 2.707 8.416 -15.311 1.00 94.25 198 GLU A N 1
ATOM 1503 C CA . GLU A 1 198 ? 1.921 9.643 -15.091 1.00 94.25 198 GLU A CA 1
ATOM 1504 C C . GLU A 1 198 ? 0.557 9.388 -14.450 1.00 94.25 198 GLU A C 1
ATOM 1506 O O . GLU A 1 198 ? 0.127 10.175 -13.607 1.00 94.25 198 GLU A O 1
ATOM 1511 N N . ASN A 1 199 ? -0.120 8.304 -14.834 1.00 95.00 199 ASN A N 1
ATOM 1512 C CA . ASN A 1 199 ? -1.433 7.950 -14.314 1.00 95.00 199 ASN A CA 1
ATOM 1513 C C . ASN A 1 1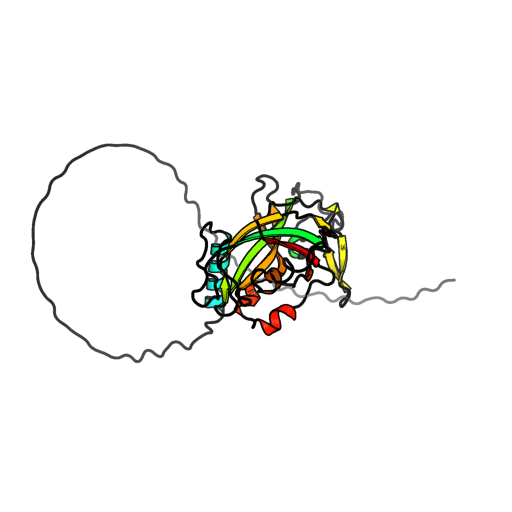99 ? -1.621 6.431 -14.300 1.00 95.00 199 ASN A C 1
ATOM 1515 O O . ASN A 1 199 ? -1.606 5.796 -15.351 1.00 95.00 199 ASN A O 1
ATOM 1519 N N . VAL A 1 200 ? -1.854 5.871 -13.114 1.00 96.25 200 VAL A N 1
ATOM 1520 C CA . VAL A 1 200 ? -2.109 4.443 -12.902 1.00 96.25 200 VAL A CA 1
ATOM 1521 C C . VAL A 1 200 ? -3.546 4.264 -12.395 1.00 96.25 200 VAL A C 1
ATOM 1523 O O . VAL A 1 200 ? -3.825 4.612 -11.242 1.00 96.25 200 VAL A O 1
ATOM 1526 N N . PRO A 1 201 ? -4.480 3.756 -13.224 1.00 95.56 201 PRO A N 1
ATOM 1527 C CA . PRO A 1 201 ? -5.869 3.536 -12.826 1.00 95.56 201 PRO A CA 1
ATOM 1528 C C . PRO A 1 201 ? -6.001 2.244 -12.007 1.00 95.56 201 PRO A C 1
ATOM 1530 O O . PRO A 1 201 ? -6.091 1.153 -12.559 1.00 95.56 201 PRO A O 1
ATOM 1533 N N . LEU A 1 202 ? -6.027 2.372 -10.680 1.00 95.31 202 LEU A N 1
ATOM 1534 C CA . LEU A 1 202 ? -6.034 1.243 -9.746 1.00 95.31 202 LEU A CA 1
ATOM 1535 C C . LEU A 1 202 ? -7.415 0.595 -9.597 1.00 95.31 202 LEU A C 1
ATOM 1537 O O . LEU A 1 202 ? -7.515 -0.628 -9.612 1.00 95.31 202 LEU A O 1
ATOM 1541 N N . ASN A 1 203 ? -8.470 1.404 -9.440 1.00 94.69 203 ASN A N 1
ATOM 1542 C CA . ASN A 1 203 ? -9.863 0.967 -9.242 1.00 94.69 203 ASN A CA 1
ATOM 1543 C C . ASN A 1 203 ? -10.033 -0.200 -8.244 1.00 94.69 203 ASN A C 1
ATOM 1545 O O . ASN A 1 203 ? -10.886 -1.075 -8.406 1.00 94.69 203 ASN A O 1
ATOM 1549 N N . PHE A 1 204 ? -9.214 -0.219 -7.197 1.00 96.00 204 PHE A N 1
ATOM 1550 C CA . PHE A 1 204 ? -9.188 -1.276 -6.200 1.00 96.00 204 PHE A CA 1
ATOM 1551 C C . PHE A 1 204 ? -10.196 -0.974 -5.087 1.00 96.00 204 PHE A C 1
ATOM 1553 O O . PHE A 1 204 ? -10.216 0.130 -4.545 1.00 96.00 204 PHE A O 1
ATOM 1560 N N . ARG A 1 205 ? -11.038 -1.948 -4.722 1.00 95.38 205 ARG A N 1
ATOM 1561 C CA . ARG A 1 205 ? -12.015 -1.807 -3.633 1.00 95.38 205 ARG A CA 1
ATOM 1562 C C . ARG A 1 205 ? -11.778 -2.827 -2.530 1.00 95.38 205 ARG A C 1
ATOM 1564 O O . ARG A 1 205 ? -11.750 -4.026 -2.789 1.00 95.38 205 ARG A O 1
ATOM 1571 N N . ALA A 1 206 ? -11.679 -2.336 -1.300 1.00 93.00 206 ALA A N 1
ATOM 1572 C CA . ALA A 1 206 ? -11.645 -3.134 -0.086 1.00 93.00 206 ALA A CA 1
ATOM 1573 C C . ALA A 1 206 ? -12.888 -2.839 0.758 1.00 93.00 206 ALA A C 1
ATOM 1575 O O . ALA A 1 206 ? -13.163 -1.687 1.096 1.00 93.00 206 ALA A O 1
ATOM 1576 N N . PHE A 1 207 ? -13.618 -3.890 1.118 1.00 92.94 207 PHE A N 1
ATOM 1577 C CA . PHE A 1 207 ? -14.753 -3.808 2.031 1.00 92.94 207 PHE A CA 1
ATOM 1578 C C . PHE A 1 207 ? -14.344 -4.346 3.394 1.00 92.94 207 PHE A C 1
ATOM 1580 O O . PHE A 1 207 ? -13.690 -5.389 3.482 1.00 92.94 207 PHE A O 1
ATOM 1587 N N . PHE A 1 208 ? -14.721 -3.646 4.458 1.00 91.81 208 PHE A N 1
ATOM 1588 C CA . PHE A 1 208 ? -14.409 -4.080 5.813 1.00 91.81 208 PHE A CA 1
ATOM 1589 C C . PHE A 1 208 ? -15.469 -3.642 6.817 1.00 91.81 208 PHE A C 1
ATOM 1591 O O . PHE A 1 208 ? -16.144 -2.631 6.642 1.00 91.81 208 PHE A O 1
ATOM 1598 N N . LEU A 1 209 ? -15.601 -4.431 7.881 1.00 91.62 209 LEU A N 1
ATOM 1599 C CA . LEU A 1 209 ? -16.427 -4.120 9.040 1.00 91.62 209 LEU A CA 1
ATOM 1600 C C . LEU A 1 209 ? -15.509 -3.662 10.169 1.00 91.62 209 LEU A C 1
ATOM 1602 O O . LEU A 1 209 ? -14.502 -4.315 10.443 1.00 91.62 209 LEU A O 1
ATOM 1606 N N . SER A 1 210 ? -15.849 -2.554 10.821 1.00 91.06 210 SER A N 1
ATOM 1607 C CA . SER A 1 210 ? -15.073 -2.040 11.948 1.00 91.06 210 SER A CA 1
ATOM 1608 C C . SER A 1 210 ? -15.966 -1.408 13.006 1.00 91.06 210 SER A C 1
ATOM 1610 O O . SER A 1 210 ? -16.866 -0.628 12.695 1.00 91.06 210 SER A O 1
ATOM 1612 N N . ASP A 1 211 ? -15.689 -1.732 14.263 1.00 91.81 211 ASP A N 1
ATOM 1613 C CA . ASP A 1 211 ? -16.178 -1.046 15.458 1.00 91.81 211 ASP A CA 1
ATOM 1614 C C . ASP A 1 211 ? -15.173 -0.007 15.989 1.00 91.81 211 ASP A C 1
ATOM 1616 O O . ASP A 1 211 ? -15.454 0.677 16.968 1.00 91.81 211 ASP A O 1
ATOM 1620 N N . VAL A 1 212 ? -14.009 0.138 15.349 1.00 92.94 212 VAL A N 1
ATOM 1621 C CA . VAL A 1 212 ? -12.953 1.081 15.739 1.00 92.94 212 VAL A CA 1
ATOM 1622 C C . VAL A 1 212 ? -13.297 2.501 15.293 1.00 92.94 212 VAL A C 1
ATOM 1624 O O . VAL A 1 212 ? -13.610 2.733 14.125 1.00 92.94 212 VAL A O 1
ATOM 1627 N N . VAL A 1 213 ? -13.168 3.457 16.216 1.00 92.44 213 VAL A N 1
ATOM 1628 C CA . VAL A 1 213 ? -13.366 4.904 15.988 1.00 92.44 213 VAL A CA 1
ATOM 1629 C C . VAL A 1 213 ? -12.202 5.729 16.547 1.00 92.44 213 VAL A C 1
ATOM 1631 O O . VAL A 1 213 ? -12.385 6.824 17.080 1.00 92.44 213 VAL A O 1
ATOM 1634 N N . ASP A 1 214 ? -10.998 5.171 16.471 1.00 93.00 214 ASP A N 1
ATOM 1635 C CA . ASP A 1 214 ? -9.796 5.735 17.072 1.00 93.00 214 ASP A CA 1
ATOM 1636 C C . ASP A 1 214 ? -8.879 6.376 16.023 1.00 93.00 214 ASP A C 1
ATOM 1638 O O . ASP A 1 214 ? -8.405 5.707 15.108 1.00 93.00 214 ASP A O 1
ATOM 1642 N N . ALA A 1 215 ? -8.571 7.666 16.178 1.00 92.06 215 ALA A N 1
ATOM 1643 C CA . ALA A 1 215 ? -7.677 8.390 15.271 1.00 92.06 215 ALA A CA 1
ATOM 1644 C C . ALA A 1 215 ? -6.207 7.931 15.354 1.00 92.06 215 ALA A C 1
ATOM 1646 O O . ALA A 1 215 ? -5.415 8.238 14.463 1.00 92.06 215 ALA A O 1
ATOM 1647 N N . SER A 1 216 ? -5.827 7.198 16.405 1.00 93.56 216 SER A N 1
ATOM 1648 C CA . SER A 1 216 ? -4.518 6.540 16.498 1.00 93.56 216 SER A CA 1
ATOM 1649 C C . SER A 1 216 ? -4.410 5.315 15.581 1.00 93.56 216 SER A C 1
ATOM 1651 O O . SER A 1 216 ? -3.301 4.871 15.270 1.00 93.56 216 SER A O 1
ATOM 1653 N N . CYS A 1 217 ? -5.539 4.786 15.104 1.00 94.44 217 CYS A N 1
ATOM 1654 C CA . CYS A 1 217 ? -5.591 3.785 14.053 1.00 94.44 217 CYS A CA 1
ATOM 1655 C C . CYS A 1 217 ? -5.635 4.472 12.683 1.00 94.44 217 CYS A C 1
ATOM 1657 O O . CYS A 1 217 ? -6.482 5.323 12.410 1.00 94.44 217 CYS A O 1
ATOM 1659 N N . VAL A 1 218 ? -4.742 4.064 11.787 1.00 94.50 218 VAL A N 1
ATOM 1660 C CA . VAL A 1 218 ? -4.636 4.610 10.430 1.00 94.50 218 VAL A CA 1
ATOM 1661 C C . VAL A 1 218 ? -4.537 3.489 9.405 1.00 94.50 218 VAL A C 1
ATOM 1663 O O . VAL A 1 218 ? -4.021 2.407 9.689 1.00 94.50 218 VAL A O 1
ATOM 1666 N N . GLY A 1 219 ? -5.026 3.754 8.197 1.00 95.75 219 GLY A N 1
ATOM 1667 C CA . GLY A 1 219 ? -4.686 2.964 7.025 1.00 95.75 219 GLY A CA 1
ATOM 1668 C C . GLY A 1 219 ? -3.304 3.361 6.520 1.00 95.75 219 GLY A C 1
ATOM 1669 O O . GLY A 1 219 ? -2.965 4.540 6.478 1.00 95.75 219 GLY A O 1
ATOM 1670 N N . VAL A 1 220 ? -2.513 2.378 6.129 1.00 97.19 220 VAL A N 1
ATOM 1671 C CA . VAL A 1 220 ? -1.213 2.542 5.487 1.00 97.19 220 VAL A CA 1
ATOM 1672 C C . VAL A 1 220 ? -1.336 1.943 4.101 1.00 97.19 220 VAL A C 1
ATOM 1674 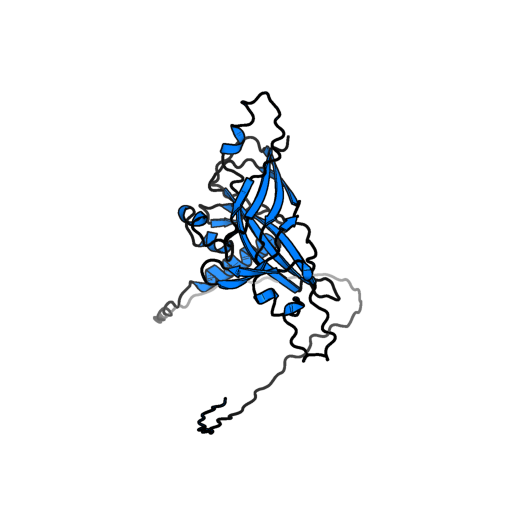O O . VAL A 1 220 ? -1.589 0.745 3.977 1.00 97.19 220 VAL A O 1
ATOM 1677 N N . LEU A 1 221 ? -1.178 2.766 3.072 1.00 97.62 221 LEU A N 1
ATOM 1678 C CA . LEU A 1 221 ? -1.194 2.309 1.689 1.00 97.62 221 LEU A CA 1
ATOM 1679 C C . LEU A 1 221 ? 0.215 2.390 1.119 1.00 97.62 221 LEU A C 1
ATOM 1681 O O . LEU A 1 221 ? 0.824 3.454 1.129 1.00 97.62 221 LEU A O 1
ATOM 1685 N N . GLU A 1 222 ? 0.725 1.267 0.631 1.00 97.75 222 GLU A N 1
ATOM 1686 C CA . GLU A 1 222 ? 2.022 1.161 -0.031 1.00 97.75 222 GLU A CA 1
ATOM 1687 C C . GLU A 1 222 ? 1.813 0.938 -1.529 1.00 97.75 222 GLU A C 1
ATOM 1689 O O . GLU A 1 222 ? 1.051 0.057 -1.935 1.00 97.75 222 GLU A O 1
ATOM 1694 N N . LEU A 1 223 ? 2.491 1.750 -2.336 1.00 98.12 223 LEU A N 1
ATOM 1695 C CA . LEU A 1 223 ? 2.625 1.558 -3.772 1.00 98.12 223 LEU A CA 1
ATOM 1696 C C . LEU A 1 223 ? 3.694 0.496 -4.015 1.00 98.12 223 LEU A C 1
ATOM 1698 O O . LEU A 1 223 ? 4.802 0.620 -3.492 1.00 98.12 223 LEU A O 1
ATOM 1702 N N . VAL A 1 224 ? 3.394 -0.530 -4.805 1.00 96.50 224 VAL A N 1
ATOM 1703 C CA . VAL A 1 224 ? 4.341 -1.613 -5.086 1.00 96.50 224 VAL A CA 1
ATOM 1704 C C . VAL A 1 224 ? 4.476 -1.895 -6.575 1.00 96.50 224 VAL A C 1
ATOM 1706 O O . VAL A 1 224 ? 3.506 -1.836 -7.329 1.00 96.50 224 VAL A O 1
ATOM 1709 N N . ALA A 1 225 ? 5.695 -2.229 -6.977 1.00 95.44 225 ALA A N 1
ATOM 1710 C CA . ALA A 1 225 ? 5.997 -2.823 -8.264 1.00 95.44 225 ALA A CA 1
ATOM 1711 C C . ALA A 1 225 ? 6.421 -4.276 -8.047 1.00 95.44 225 ALA A C 1
ATOM 1713 O O . ALA A 1 225 ? 7.174 -4.579 -7.114 1.00 95.44 225 ALA A O 1
ATOM 1714 N N . TYR A 1 226 ? 5.941 -5.161 -8.907 1.00 93.56 226 TYR A N 1
ATOM 1715 C CA . TYR A 1 226 ? 6.348 -6.552 -8.956 1.00 93.56 226 TYR A CA 1
ATOM 1716 C C . TYR A 1 226 ? 7.176 -6.774 -10.203 1.00 93.56 226 TYR A C 1
ATOM 1718 O O . TYR A 1 226 ? 6.812 -6.361 -11.302 1.00 93.56 226 TYR A O 1
ATOM 1726 N N . GLU A 1 227 ? 8.272 -7.478 -10.005 1.00 90.81 227 GLU A N 1
ATOM 1727 C CA . GLU A 1 227 ? 9.078 -8.016 -11.078 1.00 90.81 227 GLU A CA 1
ATOM 1728 C C . GLU A 1 227 ? 8.677 -9.474 -11.267 1.00 90.81 227 GLU A C 1
ATOM 1730 O O . GLU A 1 227 ? 8.679 -10.256 -10.303 1.00 90.81 227 GLU A O 1
ATOM 1735 N N . LYS A 1 228 ? 8.272 -9.827 -12.485 1.00 89.50 228 LYS A N 1
ATOM 1736 C CA . LYS A 1 228 ? 7.853 -11.178 -12.836 1.00 89.50 228 LYS A CA 1
ATOM 1737 C C . LYS A 1 228 ? 8.888 -11.834 -13.725 1.00 89.50 228 LYS A C 1
ATOM 1739 O O . LYS A 1 228 ? 9.368 -11.234 -14.684 1.00 89.50 228 LYS A O 1
ATOM 1744 N N . ASP A 1 229 ? 9.140 -13.098 -13.426 1.00 86.56 229 ASP A N 1
ATOM 1745 C CA . ASP A 1 229 ? 9.858 -13.988 -14.322 1.00 86.56 229 ASP A CA 1
ATOM 1746 C C . ASP A 1 229 ? 9.055 -14.141 -15.631 1.00 86.56 229 ASP A C 1
ATOM 1748 O O . ASP A 1 229 ? 7.850 -14.430 -15.573 1.00 86.56 229 ASP A O 1
ATOM 1752 N N . PRO A 1 230 ? 9.658 -13.882 -16.803 1.00 83.38 230 PRO A N 1
ATOM 1753 C CA . PRO A 1 230 ? 8.921 -13.826 -18.059 1.00 83.38 230 PRO A CA 1
ATOM 1754 C C . PRO A 1 230 ? 8.370 -15.199 -18.467 1.00 83.38 230 PRO A C 1
ATOM 1756 O O . PRO A 1 230 ? 7.249 -15.253 -18.982 1.00 83.38 230 PRO A O 1
ATOM 1759 N N . ASP A 1 231 ? 9.050 -16.291 -18.120 1.00 86.12 231 ASP A N 1
ATOM 1760 C CA . ASP A 1 231 ? 8.619 -17.654 -18.434 1.00 86.12 231 ASP A CA 1
ATOM 1761 C C . ASP A 1 231 ? 7.475 -18.127 -17.527 1.00 86.12 231 ASP A C 1
ATOM 1763 O O . ASP A 1 231 ? 6.386 -18.495 -17.976 1.00 86.12 231 ASP A O 1
ATOM 1767 N N . SER A 1 232 ? 7.702 -18.114 -16.213 1.00 89.19 232 SER A N 1
ATOM 1768 C CA . SER A 1 232 ? 6.783 -18.692 -15.226 1.00 89.19 232 SER A CA 1
ATOM 1769 C C . SER A 1 232 ? 5.679 -17.737 -14.776 1.00 89.19 232 SER A C 1
ATOM 1771 O O . SER A 1 232 ? 4.717 -18.166 -14.133 1.00 89.19 232 SER A O 1
ATOM 1773 N N . LYS A 1 233 ? 5.825 -16.435 -15.062 1.00 87.75 233 LYS A N 1
ATOM 1774 C CA . LYS A 1 233 ? 5.007 -15.337 -14.514 1.00 87.75 233 LYS A CA 1
ATOM 1775 C C . LYS A 1 233 ? 5.004 -15.283 -12.980 1.00 87.75 233 LYS A C 1
ATOM 1777 O O . LYS A 1 233 ? 4.169 -14.597 -12.381 1.00 87.75 233 LYS A O 1
ATOM 1782 N N . ALA A 1 234 ? 5.926 -15.991 -12.327 1.00 89.62 234 ALA A N 1
ATOM 1783 C CA . ALA A 1 234 ? 6.078 -15.962 -10.884 1.00 89.62 234 ALA A CA 1
ATOM 1784 C C . ALA A 1 234 ? 6.664 -14.618 -10.436 1.00 89.62 234 ALA A C 1
ATOM 1786 O O . ALA A 1 234 ? 7.470 -14.007 -11.137 1.00 89.62 234 ALA A O 1
ATOM 1787 N N . THR A 1 235 ? 6.273 -14.154 -9.247 1.00 90.50 235 THR A N 1
ATOM 1788 C CA . THR A 1 235 ? 6.881 -12.965 -8.639 1.00 90.50 235 THR A CA 1
ATOM 1789 C C . THR A 1 235 ? 8.322 -13.261 -8.251 1.00 90.50 235 THR A C 1
ATOM 1791 O O . THR A 1 235 ? 8.560 -13.967 -7.273 1.00 90.50 235 THR A O 1
ATOM 1794 N N . ALA A 1 236 ? 9.268 -12.683 -8.986 1.00 89.19 236 ALA A N 1
ATOM 1795 C CA . ALA A 1 236 ? 10.683 -12.714 -8.650 1.00 89.19 236 ALA A CA 1
ATOM 1796 C C . ALA A 1 236 ? 10.984 -11.738 -7.506 1.00 89.19 236 ALA A C 1
ATOM 1798 O O . ALA A 1 236 ? 11.712 -12.066 -6.566 1.00 89.19 236 ALA A O 1
ATOM 1799 N N . ARG A 1 237 ? 10.379 -10.542 -7.549 1.00 89.25 237 ARG A N 1
ATOM 1800 C CA . ARG A 1 237 ? 10.635 -9.487 -6.564 1.00 89.25 237 ARG A CA 1
ATOM 1801 C C . ARG A 1 237 ? 9.428 -8.578 -6.346 1.00 89.25 237 ARG A C 1
ATOM 1803 O O . ARG A 1 237 ? 8.630 -8.358 -7.250 1.00 89.25 237 ARG A O 1
ATOM 1810 N N . VAL A 1 238 ? 9.324 -8.023 -5.136 1.00 91.25 238 VAL A N 1
ATOM 1811 C CA . VAL A 1 238 ? 8.368 -6.963 -4.773 1.00 91.25 238 VAL A CA 1
ATOM 1812 C C . VAL A 1 238 ? 9.146 -5.749 -4.285 1.00 91.25 238 VAL A C 1
ATOM 1814 O O . VAL A 1 238 ? 10.027 -5.879 -3.433 1.00 91.25 238 VAL A O 1
ATOM 1817 N N . ILE A 1 239 ? 8.841 -4.574 -4.827 1.00 93.00 239 ILE A N 1
ATOM 1818 C CA . ILE A 1 239 ? 9.571 -3.334 -4.563 1.00 93.00 239 ILE A CA 1
ATOM 1819 C C . ILE A 1 239 ? 8.589 -2.233 -4.163 1.00 93.00 239 ILE A C 1
ATOM 1821 O O . ILE A 1 239 ? 7.658 -1.910 -4.898 1.00 93.00 239 ILE A O 1
ATOM 1825 N N . GLY A 1 240 ? 8.815 -1.637 -2.990 1.00 94.44 240 GLY A N 1
ATOM 1826 C CA . GLY A 1 240 ? 8.065 -0.474 -2.523 1.00 94.44 240 GLY A CA 1
ATOM 1827 C C . GLY A 1 240 ? 8.445 0.780 -3.311 1.00 94.44 240 GLY A C 1
ATOM 1828 O O . GLY A 1 240 ? 9.621 1.115 -3.430 1.00 94.44 240 GLY A O 1
ATOM 1829 N N . CYS A 1 241 ? 7.440 1.472 -3.837 1.00 96.06 241 CYS A N 1
ATOM 1830 C CA . CYS A 1 241 ? 7.572 2.679 -4.660 1.00 96.06 241 CYS A CA 1
ATOM 1831 C C . CYS A 1 241 ? 7.124 3.953 -3.922 1.00 96.06 241 CYS A C 1
ATOM 1833 O O . CYS A 1 241 ? 6.951 5.008 -4.528 1.00 96.06 241 CYS A O 1
ATOM 1835 N N . GLY A 1 242 ? 6.874 3.843 -2.619 1.00 96.81 242 GLY A N 1
ATOM 1836 C CA . GLY A 1 242 ? 6.348 4.910 -1.779 1.00 96.81 242 GLY A CA 1
ATOM 1837 C C . GLY A 1 242 ? 5.107 4.469 -1.014 1.00 96.81 242 GLY A C 1
ATOM 1838 O O . GLY A 1 242 ? 4.558 3.386 -1.228 1.00 96.81 242 GLY A O 1
ATOM 1839 N N . TRP A 1 243 ? 4.670 5.302 -0.078 1.00 97.88 243 TRP A N 1
ATOM 1840 C CA . TRP A 1 243 ? 3.572 4.958 0.821 1.00 97.88 243 TRP A CA 1
ATOM 1841 C C . TRP A 1 243 ? 2.818 6.196 1.307 1.00 97.88 243 TRP A C 1
ATOM 1843 O O . TRP A 1 243 ? 3.276 7.321 1.148 1.00 97.88 243 TRP A O 1
ATOM 1853 N N . THR A 1 244 ? 1.633 6.019 1.881 1.00 97.56 244 THR A N 1
ATOM 1854 C CA . THR A 1 244 ? 0.818 7.117 2.412 1.00 97.56 244 THR A CA 1
ATOM 1855 C C . THR A 1 244 ? -0.074 6.659 3.565 1.00 97.56 244 THR A C 1
ATOM 1857 O O . THR A 1 244 ? -0.227 5.461 3.817 1.00 97.56 244 THR A O 1
ATOM 1860 N N . LEU A 1 245 ? -0.652 7.628 4.275 1.00 96.31 245 LEU A N 1
ATOM 1861 C CA . LEU A 1 245 ? -1.553 7.415 5.402 1.00 96.31 245 LEU A CA 1
ATOM 1862 C C . LEU A 1 245 ? -2.985 7.789 5.026 1.00 96.31 245 LEU A C 1
ATOM 1864 O O . LEU A 1 245 ? -3.237 8.859 4.476 1.00 96.31 245 LEU A O 1
ATOM 1868 N N . LEU A 1 246 ? -3.923 6.920 5.389 1.00 95.31 246 LEU A N 1
ATOM 1869 C CA . LEU A 1 246 ? -5.354 7.100 5.193 1.00 95.31 246 LEU A CA 1
ATOM 1870 C C . LEU A 1 246 ? -6.034 7.219 6.570 1.00 95.31 246 LEU A C 1
ATOM 1872 O O . LEU A 1 246 ? -5.917 6.299 7.386 1.00 95.31 246 LEU A O 1
ATOM 1876 N N . PRO A 1 247 ? -6.760 8.309 6.868 1.00 92.31 247 PRO A N 1
ATOM 1877 C CA . PRO A 1 247 ? -7.434 8.518 8.151 1.00 92.31 247 PRO A CA 1
ATOM 1878 C C . PRO A 1 247 ? -8.742 7.705 8.264 1.00 92.31 247 PRO A C 1
ATOM 1880 O O . PRO A 1 247 ? -9.814 8.262 8.483 1.00 92.31 247 PRO A O 1
ATOM 1883 N N . LEU A 1 248 ? -8.661 6.376 8.125 1.00 92.25 248 LEU A N 1
ATOM 1884 C CA . LEU A 1 248 ? -9.826 5.485 7.987 1.00 92.25 248 LEU A CA 1
ATOM 1885 C C . LEU A 1 248 ? -10.764 5.460 9.208 1.00 92.25 248 LEU A C 1
ATOM 1887 O O . LEU A 1 248 ? -11.941 5.150 9.060 1.00 92.25 248 LEU A O 1
ATOM 1891 N N . PHE A 1 249 ? -10.253 5.763 10.405 1.00 90.50 249 PHE A N 1
ATOM 1892 C CA . PHE A 1 249 ? -10.994 5.639 11.671 1.00 90.50 249 PHE A CA 1
ATOM 1893 C C . PHE A 1 249 ? -11.200 6.976 12.393 1.00 90.50 249 PHE A C 1
ATOM 1895 O O . PHE A 1 249 ? -11.618 7.015 13.549 1.00 90.50 249 PHE A O 1
ATOM 1902 N N . SER A 1 250 ? -10.910 8.095 11.724 1.00 81.38 250 SER A N 1
ATOM 1903 C CA . SER A 1 250 ? -11.132 9.421 12.302 1.00 81.38 250 SER A CA 1
ATOM 1904 C C . SER A 1 250 ? -12.623 9.763 12.288 1.00 81.38 250 SER A C 1
ATOM 1906 O O . SER A 1 250 ? -13.273 9.718 11.247 1.00 81.38 250 SER A O 1
ATOM 1908 N N . THR A 1 251 ? -13.158 10.178 13.438 1.00 58.41 251 THR A N 1
ATOM 1909 C CA . THR A 1 251 ? -14.588 10.434 13.717 1.00 58.41 251 THR A CA 1
ATOM 1910 C C . THR A 1 251 ? -15.273 11.435 12.765 1.00 58.41 251 THR A C 1
ATOM 1912 O O . THR A 1 251 ? -16.494 11.574 12.782 1.00 58.41 251 THR A O 1
ATOM 1915 N N . ARG A 1 252 ? -14.522 12.124 11.895 1.00 52.50 252 ARG A N 1
ATOM 1916 C CA . ARG A 1 252 ? -15.048 13.134 10.966 1.00 52.50 252 ARG A CA 1
ATOM 1917 C C . ARG A 1 252 ? -16.011 12.601 9.902 1.00 52.50 252 ARG A C 1
ATOM 1919 O O . ARG A 1 252 ? -16.843 13.373 9.449 1.00 52.50 252 ARG A O 1
ATOM 1926 N N . GLN A 1 253 ? -15.979 11.319 9.545 1.00 51.50 253 GLN A N 1
ATOM 1927 C CA . GLN A 1 253 ? -16.857 10.809 8.478 1.00 51.50 253 GLN A CA 1
ATOM 1928 C C . GLN A 1 253 ? -18.313 10.566 8.904 1.00 51.50 253 GLN A C 1
ATOM 1930 O O . GLN A 1 253 ? -19.172 10.364 8.053 1.00 51.50 253 GLN A O 1
ATOM 1935 N N . ALA A 1 254 ? -18.627 10.621 10.203 1.00 43.56 254 ALA A N 1
ATOM 1936 C CA . ALA A 1 254 ? -19.988 10.393 10.692 1.00 43.56 254 ALA A CA 1
ATOM 1937 C C . ALA A 1 254 ? -20.858 11.665 10.774 1.00 43.56 254 ALA A C 1
ATOM 1939 O O . ALA A 1 254 ? -22.058 11.541 11.001 1.00 43.56 254 ALA A O 1
ATOM 1940 N N . ALA A 1 255 ? -20.289 12.868 10.618 1.00 43.09 255 ALA A N 1
ATOM 1941 C CA . ALA A 1 255 ? -21.000 14.126 10.888 1.00 43.09 255 ALA A CA 1
ATOM 1942 C C . ALA A 1 255 ? -21.561 14.843 9.643 1.00 43.09 255 ALA A C 1
ATOM 1944 O O . ALA A 1 255 ? -22.415 15.714 9.789 1.00 43.09 255 ALA A O 1
ATOM 1945 N N . GLU A 1 256 ? -21.134 14.487 8.427 1.00 44.06 256 GLU A N 1
ATOM 1946 C CA . GLU A 1 256 ? -21.591 15.162 7.195 1.00 44.06 256 GLU A CA 1
ATOM 1947 C C . GLU A 1 256 ? -22.725 14.431 6.460 1.00 44.06 256 GLU A C 1
ATOM 1949 O O . GLU A 1 256 ? -23.383 15.022 5.611 1.00 44.06 256 GLU A O 1
ATOM 1954 N N . ALA A 1 257 ? -23.049 13.191 6.839 1.00 44.28 257 ALA A N 1
ATOM 1955 C CA . ALA A 1 257 ? -24.165 12.451 6.240 1.00 44.28 257 ALA A CA 1
ATOM 1956 C C . ALA A 1 257 ? -25.554 12.871 6.770 1.00 44.28 257 ALA A C 1
ATOM 1958 O O . ALA A 1 257 ? -26.570 12.420 6.250 1.00 44.28 257 ALA A O 1
ATOM 1959 N N . SER A 1 258 ? -25.632 13.729 7.797 1.00 39.22 258 SER A N 1
ATOM 1960 C CA . SER A 1 258 ? -26.899 14.093 8.453 1.00 39.22 258 SER A CA 1
ATOM 1961 C C . SER A 1 258 ? -27.362 15.540 8.239 1.00 39.22 258 SER A C 1
ATOM 1963 O O . SER A 1 258 ? -28.309 15.957 8.901 1.00 39.22 258 SER A O 1
ATOM 1965 N N . SER A 1 259 ? -26.744 16.330 7.347 1.00 37.09 259 SER A N 1
ATOM 1966 C CA . SER A 1 259 ? -27.159 17.734 7.147 1.00 37.09 259 SER A CA 1
ATOM 1967 C C . SER A 1 259 ? -27.030 18.283 5.717 1.00 37.09 259 SER A C 1
ATOM 1969 O O . SER A 1 259 ? -26.701 19.456 5.529 1.00 37.09 259 SER A O 1
ATOM 1971 N N . SER A 1 260 ? -27.372 17.501 4.693 1.00 30.42 260 SER A N 1
ATOM 1972 C CA . SER A 1 260 ? -27.673 18.069 3.371 1.00 30.42 260 SER A CA 1
ATOM 1973 C C . SER A 1 260 ? -28.679 17.210 2.597 1.00 30.42 260 SER A C 1
ATOM 1975 O O . SER A 1 260 ? -28.366 16.182 2.011 1.00 30.42 260 SER A O 1
ATOM 1977 N N . LEU A 1 261 ? -29.931 17.676 2.576 1.00 37.12 261 LEU A N 1
ATOM 1978 C CA . LEU A 1 261 ? -31.065 17.153 1.798 1.00 37.12 261 LEU A CA 1
ATOM 1979 C C . LEU A 1 261 ? -30.939 17.430 0.282 1.00 37.12 261 LEU A C 1
ATOM 1981 O O . LEU A 1 261 ? -31.918 17.757 -0.384 1.00 37.12 261 LEU A O 1
ATOM 1985 N N . ILE A 1 262 ? -29.739 17.309 -0.287 1.00 34.25 262 ILE A N 1
ATOM 1986 C CA . ILE A 1 262 ? -29.521 17.375 -1.736 1.00 34.25 262 ILE A CA 1
ATOM 1987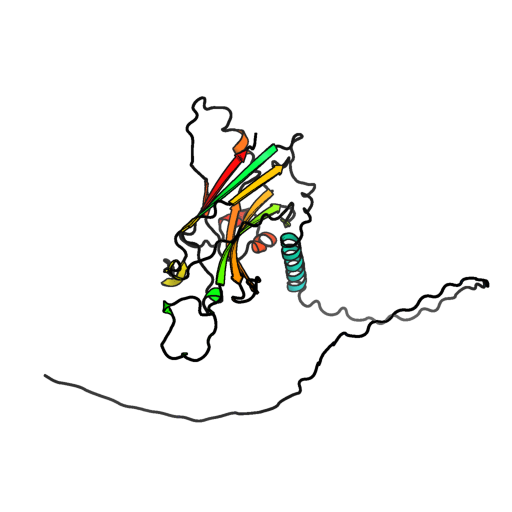 C C . ILE A 1 262 ? -28.456 16.330 -2.084 1.00 34.25 262 ILE A C 1
ATOM 1989 O O . ILE A 1 262 ? -27.317 16.477 -1.641 1.00 34.25 262 ILE A O 1
ATOM 1993 N N . PRO A 1 263 ? -28.770 15.291 -2.881 1.00 33.56 263 PRO A N 1
ATOM 1994 C CA . PRO A 1 263 ? -27.773 14.347 -3.351 1.00 33.56 263 PRO A CA 1
ATOM 1995 C C . PRO A 1 263 ? -26.972 15.021 -4.467 1.00 33.56 263 PRO A C 1
ATOM 1997 O O . PRO A 1 263 ? -27.175 14.768 -5.653 1.00 33.56 263 PRO A O 1
ATOM 2000 N N . SER A 1 264 ? -26.047 15.910 -4.110 1.00 29.44 264 SER A N 1
ATOM 2001 C CA . SER A 1 264 ? -24.908 16.141 -4.985 1.00 29.44 264 SER A CA 1
ATOM 2002 C C . SER A 1 264 ? -24.087 14.861 -4.929 1.00 29.44 264 SER A C 1
ATOM 2004 O O . SER A 1 264 ? -23.447 14.581 -3.917 1.00 29.44 264 SER A O 1
ATOM 2006 N N . VAL A 1 265 ? -24.155 14.060 -5.990 1.00 36.88 265 VAL A N 1
ATOM 2007 C CA . VAL A 1 265 ? -23.239 12.947 -6.247 1.00 36.88 265 VAL A CA 1
ATOM 2008 C C . VAL A 1 265 ? -21.829 13.539 -6.310 1.00 36.88 265 VAL A C 1
ATOM 2010 O O . VAL A 1 265 ? -21.335 13.910 -7.370 1.00 36.88 265 VAL A O 1
ATOM 2013 N N . ALA A 1 266 ? -21.199 13.721 -5.154 1.00 36.22 266 ALA A N 1
ATOM 2014 C CA . ALA A 1 266 ? -19.824 14.153 -5.065 1.00 36.22 266 ALA A CA 1
ATOM 2015 C C . ALA A 1 266 ? -18.964 12.926 -5.372 1.00 36.22 266 ALA A C 1
ATOM 2017 O O . ALA A 1 266 ? -18.548 12.183 -4.490 1.00 36.22 266 ALA A O 1
ATOM 2018 N N . THR A 1 267 ? -18.666 12.731 -6.653 1.00 40.53 267 THR A N 1
ATOM 2019 C CA . THR A 1 267 ? -17.575 11.889 -7.174 1.00 40.53 267 THR A CA 1
ATOM 2020 C C . THR A 1 267 ? -16.179 12.355 -6.716 1.00 40.53 267 THR A C 1
ATOM 2022 O O . THR A 1 267 ? -15.173 11.974 -7.308 1.00 40.53 267 THR A O 1
ATOM 2025 N N . SER A 1 268 ? -16.088 13.217 -5.702 1.00 53.50 268 SER A N 1
ATOM 2026 C CA . SER A 1 268 ? -14.849 13.829 -5.236 1.00 53.50 268 SER A CA 1
ATOM 2027 C C . SER A 1 268 ? -14.153 12.880 -4.267 1.00 53.50 268 SER A C 1
ATOM 2029 O O . SER A 1 268 ? -14.363 12.961 -3.061 1.00 53.50 268 SER A O 1
ATOM 2031 N N . GLY A 1 269 ? -13.346 11.962 -4.797 1.00 71.81 269 GLY A N 1
ATOM 2032 C CA . GLY A 1 269 ? -12.373 11.238 -3.981 1.00 71.81 269 GLY A CA 1
ATOM 2033 C C . GLY A 1 269 ? -11.408 12.205 -3.282 1.00 71.81 269 GLY A C 1
ATOM 2034 O O . GLY A 1 269 ? -11.081 13.268 -3.814 1.00 71.81 269 GLY A O 1
ATOM 2035 N N . ASP A 1 270 ? -10.948 11.824 -2.096 1.00 87.44 270 ASP A N 1
ATOM 2036 C CA . ASP A 1 270 ? -9.865 12.490 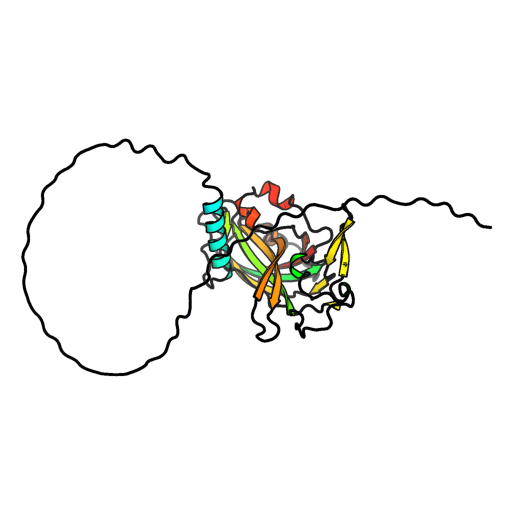-1.385 1.00 87.44 270 ASP A CA 1
ATOM 2037 C C . ASP A 1 270 ? -8.531 12.237 -2.096 1.00 87.44 270 ASP A C 1
ATOM 2039 O O . ASP A 1 270 ? -8.321 11.196 -2.724 1.00 87.44 270 ASP A O 1
ATOM 2043 N N . SER A 1 271 ? -7.592 13.178 -1.962 1.00 93.25 271 SER A N 1
ATOM 2044 C CA . SER A 1 271 ? -6.227 13.016 -2.473 1.00 93.25 271 SER A CA 1
ATOM 2045 C C . SER A 1 271 ? -5.196 13.136 -1.358 1.00 93.25 271 SER A C 1
ATOM 2047 O O . SER A 1 271 ? -5.266 14.065 -0.552 1.00 93.25 271 SER A O 1
ATOM 2049 N N . VAL A 1 272 ? -4.206 12.246 -1.350 1.00 95.19 272 VAL A N 1
ATOM 2050 C CA . VAL A 1 272 ? -3.077 12.269 -0.408 1.00 95.19 272 VAL A CA 1
ATOM 2051 C C . VAL A 1 272 ? -1.748 12.239 -1.152 1.00 95.19 272 VAL A C 1
ATOM 2053 O O . VAL A 1 272 ? -1.636 11.688 -2.246 1.00 95.19 272 VAL A O 1
ATOM 2056 N N . ASN A 1 273 ? -0.730 12.859 -0.557 1.00 97.00 273 ASN A N 1
ATOM 2057 C CA . ASN A 1 273 ? 0.626 12.807 -1.096 1.00 97.00 273 ASN A CA 1
ATOM 2058 C C . ASN A 1 273 ? 1.276 11.468 -0.746 1.00 97.00 273 ASN A C 1
ATOM 2060 O O . ASN A 1 273 ? 0.997 10.892 0.310 1.00 97.00 273 ASN A O 1
ATOM 2064 N N . VAL A 1 274 ? 2.176 11.017 -1.612 1.00 97.56 274 VAL A N 1
ATOM 2065 C CA . VAL A 1 274 ? 2.947 9.791 -1.403 1.00 97.56 274 VAL A CA 1
ATOM 2066 C C . VAL A 1 274 ? 4.318 10.143 -0.835 1.00 97.56 274 VAL A C 1
ATOM 2068 O O . VAL A 1 274 ? 5.046 10.964 -1.395 1.00 97.56 274 VAL A O 1
ATOM 2071 N N . PHE A 1 275 ? 4.652 9.535 0.296 1.00 97.12 275 PHE A N 1
ATOM 2072 C CA . PHE A 1 275 ? 5.947 9.632 0.952 1.00 97.12 275 PHE A CA 1
ATOM 2073 C C . PHE A 1 275 ? 6.986 8.754 0.258 1.00 97.12 275 PHE A C 1
ATOM 2075 O O . PHE A 1 275 ? 6.655 7.700 -0.294 1.00 97.12 275 PHE A O 1
ATOM 2082 N N . THR A 1 276 ? 8.242 9.185 0.317 1.00 94.25 276 THR A N 1
ATOM 2083 C CA . THR A 1 276 ? 9.388 8.380 -0.110 1.00 94.25 276 THR A CA 1
ATOM 2084 C C . THR A 1 276 ? 9.686 7.279 0.915 1.00 94.25 276 THR A C 1
ATOM 2086 O O . THR A 1 276 ? 9.176 7.267 2.043 1.00 94.25 276 THR A O 1
ATOM 2089 N N . GLY A 1 277 ? 10.523 6.320 0.521 1.00 91.81 277 GLY A N 1
ATOM 2090 C CA . GLY A 1 277 ? 10.973 5.259 1.411 1.00 91.81 277 GLY A CA 1
ATOM 2091 C C . GLY A 1 277 ? 9.875 4.246 1.723 1.00 91.81 277 GLY A C 1
ATOM 2092 O O . GLY A 1 277 ? 9.160 3.787 0.835 1.00 91.81 277 GLY A O 1
ATOM 2093 N N . SER A 1 278 ? 9.784 3.847 2.990 1.00 91.25 278 SER A N 1
ATOM 2094 C CA . SER A 1 278 ? 9.031 2.665 3.401 1.00 91.25 278 SER A CA 1
ATOM 2095 C C . SER A 1 278 ? 8.138 2.949 4.606 1.00 91.25 278 SER A C 1
ATOM 2097 O O . SER A 1 278 ? 8.601 3.596 5.551 1.00 91.25 278 SER A O 1
ATOM 2099 N N . PRO A 1 279 ? 6.914 2.382 4.668 1.00 93.19 279 PRO A N 1
ATOM 2100 C CA . PRO A 1 279 ? 6.010 2.565 5.808 1.00 93.19 279 PRO A CA 1
ATOM 2101 C C . PRO A 1 279 ? 6.576 2.026 7.131 1.00 93.19 279 PRO A C 1
ATOM 2103 O O . PRO A 1 279 ? 6.031 2.275 8.201 1.00 93.19 279 PRO A O 1
ATOM 2106 N N . ARG A 1 280 ? 7.698 1.307 7.092 1.00 88.12 280 ARG A N 1
ATOM 2107 C CA . ARG A 1 280 ? 8.401 0.784 8.270 1.00 88.12 280 ARG A CA 1
ATOM 2108 C C . ARG A 1 280 ? 8.899 1.881 9.208 1.00 88.12 280 ARG A C 1
ATOM 2110 O O . ARG A 1 280 ? 8.998 1.654 10.411 1.00 88.12 280 ARG A O 1
ATOM 2117 N N . MET A 1 281 ? 9.131 3.090 8.695 1.00 90.00 281 MET A N 1
ATOM 2118 C CA . MET A 1 281 ? 9.492 4.247 9.521 1.00 90.00 281 MET A CA 1
ATOM 2119 C C . MET A 1 281 ? 8.422 4.611 10.564 1.00 90.00 281 MET A C 1
ATOM 2121 O O . MET A 1 281 ? 8.731 5.249 11.569 1.00 90.00 281 MET A O 1
ATOM 2125 N N . LEU A 1 282 ? 7.175 4.150 10.392 1.00 91.75 282 LEU A N 1
ATOM 2126 C CA . LEU A 1 282 ? 6.105 4.308 11.382 1.00 91.75 282 LEU A CA 1
ATOM 2127 C C . LEU A 1 282 ? 6.433 3.654 12.737 1.00 91.75 282 LEU A C 1
ATOM 2129 O O . LEU A 1 282 ? 5.885 4.069 13.760 1.00 91.75 282 LEU A O 1
ATOM 2133 N N . TRP A 1 283 ? 7.326 2.658 12.775 1.00 90.75 283 TRP A N 1
ATOM 2134 C CA . TRP A 1 283 ? 7.797 2.052 14.026 1.00 90.75 283 TRP A CA 1
ATOM 2135 C C . TRP A 1 283 ? 8.757 2.928 14.823 1.00 90.75 283 TRP A C 1
ATOM 2137 O O . TRP A 1 283 ? 8.913 2.709 16.025 1.00 90.75 283 TRP A O 1
ATOM 2147 N N . GLU A 1 284 ? 9.425 3.861 14.157 1.00 90.00 284 GLU A N 1
ATOM 2148 C CA . GLU A 1 284 ? 10.501 4.665 14.734 1.00 90.00 284 GLU A CA 1
ATOM 2149 C C . GLU A 1 284 ? 10.036 6.086 15.026 1.00 90.00 284 GLU A C 1
ATOM 2151 O O . GLU A 1 284 ? 10.442 6.691 16.014 1.00 90.00 284 GLU A O 1
ATOM 2156 N N . LEU A 1 285 ? 9.161 6.610 14.171 1.00 90.12 285 LEU A N 1
ATOM 2157 C CA . LEU A 1 285 ? 8.738 7.996 14.211 1.00 90.12 285 LEU A CA 1
ATOM 2158 C C . LEU A 1 285 ? 7.469 8.195 15.026 1.00 90.12 285 LEU A C 1
ATOM 2160 O O . LEU A 1 285 ? 6.540 7.379 14.993 1.00 90.12 285 LEU A O 1
ATOM 2164 N N . GLU A 1 286 ? 7.391 9.341 15.694 1.00 91.00 286 GLU A N 1
ATOM 2165 C CA . GLU A 1 286 ? 6.176 9.777 16.370 1.00 91.00 286 GLU A CA 1
ATOM 2166 C C . GLU A 1 286 ? 5.087 10.223 15.381 1.00 91.00 286 GLU A C 1
ATOM 2168 O O . GLU A 1 286 ? 5.400 10.774 14.322 1.00 91.00 286 GLU A O 1
ATOM 2173 N N . PRO A 1 287 ? 3.793 10.038 15.707 1.00 91.19 287 PRO A N 1
ATOM 2174 C CA . PRO A 1 287 ? 2.701 10.345 14.779 1.00 91.19 287 PRO A CA 1
ATOM 2175 C C . PRO A 1 287 ? 2.665 11.802 14.316 1.00 91.19 287 PRO A C 1
ATOM 2177 O O . PRO A 1 287 ? 2.255 12.100 13.195 1.00 91.19 287 PRO A O 1
ATOM 2180 N N . THR A 1 288 ? 3.149 12.713 15.159 1.00 90.69 288 THR A N 1
ATOM 2181 C CA . THR A 1 288 ? 3.218 14.151 14.881 1.00 90.69 288 THR A CA 1
ATOM 2182 C C . THR A 1 288 ? 4.125 14.498 13.701 1.00 90.69 288 THR A C 1
ATOM 2184 O O . THR A 1 288 ? 3.905 15.524 13.061 1.00 90.69 288 THR A O 1
ATOM 2187 N N . VAL A 1 289 ? 5.110 13.652 13.375 1.00 92.94 289 VAL A N 1
ATOM 2188 C CA . VAL A 1 289 ? 6.076 13.912 12.295 1.00 92.94 289 VAL A CA 1
ATOM 2189 C C . VAL A 1 289 ? 5.805 13.109 11.022 1.00 92.94 289 VAL A C 1
ATOM 2191 O O . VAL A 1 289 ? 6.466 13.337 10.010 1.00 92.94 289 VAL A O 1
ATOM 2194 N N . TRP A 1 290 ? 4.825 12.201 11.012 1.00 91.94 290 TRP A N 1
ATOM 2195 C CA . TRP A 1 290 ? 4.533 11.374 9.832 1.00 91.94 290 TRP A CA 1
ATOM 2196 C C . TRP A 1 290 ? 4.153 12.206 8.602 1.00 91.94 290 TRP A C 1
ATOM 2198 O O . TRP A 1 290 ? 4.633 11.959 7.503 1.00 91.94 290 TRP A O 1
ATOM 2208 N N . ASN A 1 291 ? 3.362 13.265 8.777 1.00 90.69 291 ASN A N 1
ATOM 2209 C CA . ASN A 1 291 ? 2.957 14.125 7.656 1.00 90.69 291 ASN A CA 1
ATOM 2210 C C . ASN A 1 291 ? 4.080 15.038 7.128 1.00 90.69 291 ASN A C 1
ATOM 2212 O O . ASN A 1 291 ? 3.933 15.632 6.051 1.00 90.69 291 ASN A O 1
ATOM 2216 N N . ALA A 1 292 ? 5.178 15.145 7.883 1.00 92.44 292 ALA A N 1
ATOM 2217 C CA . ALA A 1 292 ? 6.372 15.914 7.548 1.00 92.44 292 ALA A CA 1
ATOM 2218 C C . ALA A 1 292 ? 7.453 15.073 6.849 1.00 92.44 292 ALA A C 1
ATOM 2220 O O . ALA A 1 292 ? 8.512 15.609 6.534 1.00 92.44 292 ALA A O 1
ATOM 2221 N N . GLN A 1 293 ? 7.201 13.780 6.604 1.00 94.88 293 GLN A N 1
ATOM 2222 C CA . GLN A 1 293 ? 8.128 12.951 5.840 1.00 94.88 293 GLN A CA 1
ATOM 2223 C C . GLN A 1 293 ? 8.290 13.465 4.411 1.00 94.88 293 GLN A C 1
ATOM 2225 O O . GLN A 1 293 ? 7.400 14.123 3.857 1.00 94.88 293 GLN A O 1
ATOM 2230 N N . GLU A 1 294 ? 9.450 13.161 3.833 1.00 94.25 294 GLU A N 1
ATOM 2231 C CA . GLU A 1 294 ? 9.768 13.486 2.450 1.00 94.25 294 GLU A CA 1
ATOM 2232 C C . GLU A 1 294 ? 8.740 12.848 1.507 1.00 94.25 294 GLU A C 1
ATOM 2234 O O . GLU A 1 294 ? 8.273 11.728 1.720 1.00 94.25 294 GLU A O 1
ATOM 2239 N N . LYS A 1 295 ? 8.341 13.596 0.478 1.00 94.81 295 LYS A N 1
ATOM 2240 C CA . LYS A 1 295 ? 7.281 13.220 -0.462 1.00 94.81 295 LYS A CA 1
ATOM 2241 C C . LYS A 1 295 ? 7.846 13.125 -1.862 1.00 94.81 295 LYS A C 1
ATOM 2243 O O . LYS A 1 295 ? 8.656 13.959 -2.258 1.00 94.81 295 LYS A O 1
ATOM 2248 N N . HIS A 1 296 ? 7.340 12.175 -2.638 1.00 94.19 296 HIS A N 1
ATOM 2249 C CA . HIS A 1 296 ? 7.539 12.191 -4.077 1.00 94.19 296 HIS A CA 1
ATOM 2250 C C . HIS A 1 296 ? 6.811 13.406 -4.658 1.00 94.19 296 HIS A C 1
ATOM 2252 O O . HIS A 1 296 ? 5.581 13.471 -4.675 1.00 94.19 296 HIS A O 1
ATOM 2258 N N . GLU A 1 297 ? 7.574 14.400 -5.110 1.00 91.06 297 GLU A N 1
ATOM 2259 C CA . GLU A 1 297 ? 7.014 15.658 -5.595 1.00 91.06 297 GLU A CA 1
ATOM 2260 C C . GLU A 1 297 ? 6.087 15.430 -6.798 1.00 91.06 297 GLU A C 1
ATOM 2262 O O . GLU A 1 297 ? 6.502 14.884 -7.827 1.00 91.06 297 GLU A O 1
ATOM 2267 N N . GLY A 1 298 ? 4.827 15.853 -6.653 1.00 90.19 298 GLY A N 1
ATOM 2268 C CA . GLY A 1 298 ? 3.768 15.672 -7.648 1.00 90.19 298 GLY A CA 1
ATOM 2269 C C . GLY A 1 298 ? 3.061 14.313 -7.601 1.00 90.19 298 GLY A C 1
ATOM 2270 O O . GLY A 1 298 ? 2.050 14.160 -8.287 1.00 90.19 298 GLY A O 1
ATOM 2271 N N . CYS A 1 299 ? 3.539 13.357 -6.795 1.00 95.75 299 CYS A N 1
ATOM 2272 C CA . CYS A 1 299 ? 2.921 12.040 -6.656 1.00 95.75 299 CYS A CA 1
ATOM 2273 C C . CYS A 1 299 ? 1.709 12.099 -5.721 1.00 95.75 299 CYS A C 1
ATOM 2275 O O . CYS A 1 299 ? 1.828 12.449 -4.539 1.00 95.75 299 CYS A O 1
ATOM 2277 N N . LYS A 1 300 ? 0.532 11.768 -6.259 1.00 96.56 300 LYS A N 1
ATOM 2278 C CA . LYS A 1 300 ? -0.747 11.837 -5.541 1.00 96.56 300 LYS A CA 1
ATOM 2279 C C . LYS A 1 300 ? -1.531 10.551 -5.696 1.00 96.56 300 LYS A C 1
ATOM 2281 O O . LYS A 1 300 ? -1.693 10.058 -6.805 1.00 96.56 300 LYS A O 1
ATOM 2286 N N . LEU A 1 301 ? -2.088 10.069 -4.595 1.00 97.19 301 LEU A N 1
ATOM 2287 C CA . LEU A 1 301 ? -3.038 8.968 -4.583 1.00 97.19 301 LEU A CA 1
ATOM 2288 C C . LEU A 1 301 ? -4.451 9.514 -4.379 1.00 97.19 301 LEU A C 1
ATOM 2290 O O . LEU A 1 301 ? -4.670 10.318 -3.473 1.00 97.19 301 LEU A O 1
ATOM 2294 N N . TYR A 1 302 ? -5.396 9.034 -5.181 1.00 97.06 302 TYR A N 1
ATOM 2295 C CA . TYR A 1 302 ? -6.817 9.343 -5.069 1.00 97.06 302 TYR A CA 1
ATOM 2296 C C . TYR A 1 302 ? -7.573 8.147 -4.502 1.00 97.06 302 TYR A C 1
ATOM 2298 O O . TYR A 1 302 ? -7.432 7.021 -4.989 1.00 97.06 302 TYR A O 1
ATOM 2306 N N . TYR A 1 303 ? -8.385 8.382 -3.478 1.00 96.19 303 TYR A N 1
ATOM 2307 C CA . TYR A 1 303 ? -9.181 7.345 -2.834 1.00 96.19 303 TYR A CA 1
ATOM 2308 C C . TYR A 1 303 ? -10.522 7.893 -2.344 1.00 96.19 303 TYR A C 1
ATOM 2310 O O . TYR A 1 303 ? -10.723 9.095 -2.233 1.00 96.19 303 TYR A O 1
ATOM 2318 N N . GLN A 1 304 ? -11.453 7.005 -2.032 1.00 94.06 304 GLN A N 1
ATOM 2319 C CA . GLN A 1 304 ? -12.743 7.344 -1.455 1.00 94.06 304 GLN A CA 1
ATOM 2320 C C . GLN A 1 304 ? -13.061 6.337 -0.354 1.00 94.06 304 GLN A C 1
ATOM 2322 O O . GLN A 1 304 ? -12.938 5.132 -0.568 1.00 94.06 304 GLN A O 1
ATOM 2327 N N . LEU A 1 305 ? -13.474 6.814 0.816 1.00 91.88 305 LEU A N 1
ATOM 2328 C CA . LEU A 1 305 ? -13.980 5.968 1.892 1.00 91.88 305 LEU A CA 1
ATOM 2329 C C . LEU A 1 305 ? -15.455 6.296 2.106 1.00 91.88 305 LEU A C 1
ATOM 2331 O O . LEU A 1 305 ? -15.798 7.445 2.365 1.00 91.88 305 LEU A O 1
ATOM 2335 N N . VAL A 1 306 ? -16.319 5.294 1.964 1.00 90.12 306 VAL A N 1
ATOM 2336 C CA . VAL A 1 306 ? -17.774 5.457 2.086 1.00 90.12 306 VAL A CA 1
ATOM 2337 C C . VAL A 1 306 ? -18.309 4.434 3.086 1.00 90.12 306 VAL A C 1
ATOM 2339 O O . VAL A 1 306 ? -17.874 3.279 3.037 1.00 90.12 306 VAL A O 1
ATOM 2342 N N . PRO A 1 307 ? -19.242 4.804 3.980 1.00 86.12 307 PRO A N 1
ATOM 2343 C CA . PRO A 1 307 ? -20.012 3.829 4.743 1.00 86.12 307 PRO A CA 1
ATOM 2344 C C . PRO A 1 307 ? -20.717 2.847 3.798 1.00 86.12 307 PRO A C 1
ATOM 2346 O O . PRO A 1 307 ? -21.298 3.249 2.793 1.00 86.12 307 PRO A O 1
ATOM 2349 N N . TYR A 1 308 ? -20.634 1.557 4.099 1.00 78.00 308 TYR A N 1
ATOM 2350 C CA . TYR A 1 308 ? -21.360 0.518 3.380 1.00 78.00 308 TYR A CA 1
ATOM 2351 C C . TYR A 1 308 ? -22.661 0.249 4.143 1.00 78.00 308 TYR A C 1
ATOM 2353 O O . TYR A 1 308 ? -22.606 -0.275 5.261 1.00 78.00 308 TYR A O 1
ATOM 2361 N N . GLU A 1 309 ? -23.783 0.696 3.573 1.00 64.69 309 GLU A N 1
ATOM 2362 C CA . GLU A 1 309 ? -25.143 0.512 4.108 1.00 64.69 309 GLU A CA 1
ATOM 2363 C C . GLU A 1 309 ? -25.715 -0.873 3.788 1.00 64.69 309 GLU A C 1
ATOM 2365 O O . GLU A 1 309 ? -25.524 -1.355 2.646 1.00 64.69 309 GLU A O 1
#

pLDDT: mean 72.14, std 24.6, range [29.0, 98.12]

Sequence (309 aa):
MVARSGSLASSRDVSSLSDSESDSASASSASSSGAELSSGSDSPAPRRLRARSAPRRTPRRRNALLPTSTPLSTSLWTTREKQFEKFRASLLALPVPNDVTRVDKARGYSLHVMSALNWVLPDSLLHMSAIPALHTSDAAGAEDEEPLLTLGVHVSLFHSSSKRFFGNTWVSPELALDPFQIKQSRHPSNSTLRYVVENVPLNFRAFFLSDVVDASCVGVLELVAYEKDPDSKATARVIGCGWTLLPLFSTRQAAEASSSLIPSVATSGDSVNVFTGSPRMLWELEPTVWNAQEKHEGCKLYYQLVPYE

Secondary structure (DSSP, 8-state):
-----------------------------------------------------------------------THHHHHHHHHHHHHHHHH--SPBPPPTTS-EEEEEEEEEEEEEEEEEEEEPGGGTSSS--GGG--TT--S---PPPEEEEEEEEEEEETTTTEEEEEEEEPPPEEPPGGGEEEEE-TTT--EEEEEEEEEEEEEEEEEEEE--TTEEEEEEEEEEEE-TTT--EEEEEEEEEEEE-TT-GGGGSSTTS--S-------EEEEEESS-GGGGGTS-HHHHTTS-EEEEEEEEEEEEEE-

Radius of gyration: 30.1 Å; chains: 1; bounding box: 83×89×87 Å